Protein AF-A0A9N9BBD4-F1 (afdb_monomer)

Foldseek 3Di:
DDPPVVVVVVVVVVVVVVVVLVVVLVVLLVVLVVCVVVLVLVSSLVSLVVQCPPPPPVSNLSSLLVVLVCCCVCSPHNDNPSSLVSLVVCVVVVVLVSSLVSLVSQLPDPPRPCNVVSVVSNVVCPPSVVVVVVVVCVPDPDDDDDDPDDDDPPPPPDDDPDDDDDDDDDDDDDDDDDDDDDD

Solvent-accessible surface area (backbone atoms only — not comparable to full-atom values): 11037 Å² total; per-residue (Å²): 140,72,74,67,58,61,60,46,56,54,49,60,47,55,52,52,50,54,52,51,52,50,52,54,53,53,52,46,51,55,47,24,55,50,24,50,75,67,69,36,42,66,68,16,47,58,48,35,60,62,32,56,73,41,84,52,65,72,58,18,53,51,22,37,52,53,49,19,51,36,18,58,73,36,69,78,58,66,32,60,67,58,16,52,49,34,25,49,55,31,42,77,68,68,38,38,66,63,15,43,52,51,26,52,59,41,41,71,36,92,86,43,96,50,18,68,64,21,47,54,49,41,66,70,48,58,70,61,59,53,58,63,53,57,63,47,50,78,74,52,91,62,90,78,89,77,72,92,90,64,85,84,77,84,71,86,78,78,85,79,90,81,80,79,90,82,82,92,81,92,81,89,80,86,84,80,85,82,84,89,80,84,131

Radius of gyration: 22.68 Å; Cα contacts (8 Å, |Δi|>4): 144; chains: 1; bounding box: 64×70×60 Å

Structure (mmCIF, N/CA/C/O backbone):
data_AF-A0A9N9BBD4-F1
#
_entry.id   AF-A0A9N9BBD4-F1
#
loop_
_atom_site.group_PDB
_atom_site.id
_atom_site.type_symbol
_atom_site.label_atom_id
_atom_site.label_alt_id
_atom_site.label_comp_id
_atom_site.label_asym_id
_atom_site.label_entity_id
_atom_site.label_seq_id
_atom_site.pdbx_PDB_ins_code
_atom_site.Cartn_x
_atom_site.Cartn_y
_atom_site.Cartn_z
_atom_site.occupancy
_atom_site.B_iso_or_equiv
_atom_site.auth_seq_id
_atom_site.auth_comp_id
_atom_site.auth_asym_id
_atom_site.auth_atom_id
_atom_site.pdbx_PDB_model_num
ATOM 1 N N . MET A 1 1 ? 26.256 -9.299 -44.971 1.00 48.59 1 MET A N 1
ATOM 2 C CA . MET A 1 1 ? 26.233 -8.528 -43.700 1.00 48.59 1 MET A CA 1
ATOM 3 C C . MET A 1 1 ? 25.402 -7.272 -43.987 1.00 48.59 1 MET A C 1
ATOM 5 O O . MET A 1 1 ? 25.577 -6.746 -45.064 1.00 48.59 1 MET A O 1
ATOM 9 N N . SER A 1 2 ? 24.418 -6.763 -43.246 1.00 52.16 2 SER A N 1
ATOM 10 C CA . SER A 1 2 ? 24.146 -6.818 -41.819 1.00 52.16 2 SER A CA 1
ATOM 11 C C . SER A 1 2 ? 22.699 -6.342 -41.519 1.00 52.16 2 SER A C 1
ATOM 13 O O . SER A 1 2 ? 22.437 -5.160 -41.335 1.00 52.16 2 SER A O 1
ATOM 15 N N . LYS A 1 3 ? 21.711 -7.254 -41.49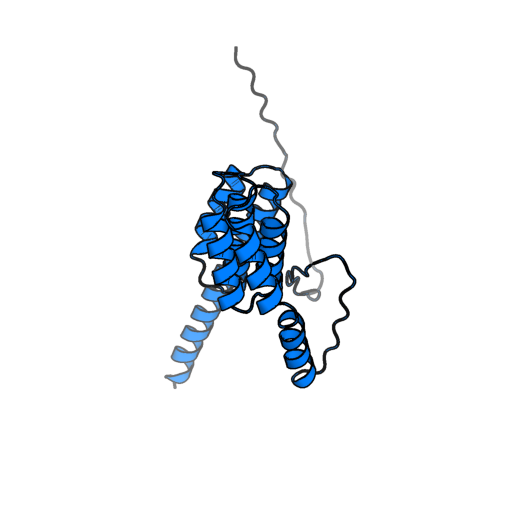5 1.00 52.50 3 LYS A N 1
ATOM 16 C CA . LYS A 1 3 ? 20.375 -6.984 -40.896 1.00 52.50 3 LYS A CA 1
ATOM 17 C C . LYS A 1 3 ? 20.268 -7.502 -39.453 1.00 52.50 3 LYS A C 1
ATOM 19 O O . LYS A 1 3 ? 19.375 -7.096 -38.713 1.00 52.50 3 LYS A O 1
ATOM 24 N N . LYS A 1 4 ? 21.176 -8.403 -39.053 1.00 53.12 4 LYS A N 1
ATOM 25 C CA . LYS A 1 4 ? 21.225 -8.997 -37.708 1.00 53.12 4 LYS A CA 1
ATOM 26 C C . LYS A 1 4 ? 21.908 -8.090 -36.676 1.00 53.12 4 LYS A C 1
ATOM 28 O O . LYS A 1 4 ? 21.461 -8.094 -35.537 1.00 53.12 4 LYS A O 1
ATOM 33 N N . GLU A 1 5 ? 22.912 -7.289 -37.049 1.00 52.19 5 GLU A N 1
ATOM 34 C CA . GLU A 1 5 ? 23.611 -6.421 -36.079 1.00 52.19 5 GLU A CA 1
ATOM 35 C C . GLU A 1 5 ? 22.776 -5.186 -35.724 1.00 52.19 5 GLU A C 1
ATOM 37 O O . GLU A 1 5 ? 22.639 -4.873 -34.547 1.00 52.19 5 GLU A O 1
ATOM 42 N N . GLY A 1 6 ? 22.094 -4.563 -36.696 1.00 52.88 6 GLY A N 1
ATOM 43 C CA . GLY A 1 6 ? 21.193 -3.431 -36.427 1.00 52.88 6 GLY A CA 1
ATOM 44 C C . GLY A 1 6 ? 20.037 -3.774 -35.475 1.00 52.88 6 GLY A C 1
ATOM 45 O O . GLY A 1 6 ? 19.726 -3.000 -34.576 1.00 52.88 6 GLY A O 1
ATOM 46 N N . ARG A 1 7 ? 19.438 -4.972 -35.595 1.00 56.88 7 ARG A N 1
ATOM 47 C CA . ARG A 1 7 ? 18.398 -5.439 -34.652 1.00 56.88 7 ARG A CA 1
ATOM 48 C C . ARG A 1 7 ? 18.936 -5.743 -33.254 1.00 56.88 7 ARG A C 1
ATOM 50 O O . ARG A 1 7 ? 18.161 -5.692 -32.306 1.00 56.88 7 ARG A O 1
ATOM 57 N N . LYS A 1 8 ? 20.217 -6.095 -33.127 1.00 63.53 8 LYS A N 1
ATOM 58 C CA . LYS A 1 8 ? 20.846 -6.384 -31.834 1.00 63.53 8 LYS A CA 1
ATOM 59 C C . LYS A 1 8 ? 21.159 -5.085 -31.085 1.00 63.53 8 LYS A C 1
ATOM 61 O O . LYS A 1 8 ? 20.748 -4.938 -29.947 1.00 63.53 8 LYS A O 1
ATOM 66 N N . ILE A 1 9 ? 21.720 -4.093 -31.779 1.00 61.06 9 ILE A N 1
ATOM 67 C CA . ILE A 1 9 ? 22.045 -2.773 -31.211 1.00 61.06 9 ILE A CA 1
ATOM 68 C C . ILE A 1 9 ? 20.799 -2.054 -30.665 1.00 61.06 9 ILE A C 1
ATOM 70 O O . ILE A 1 9 ? 20.854 -1.458 -29.593 1.00 61.06 9 ILE A O 1
ATOM 74 N N . VAL A 1 10 ? 19.664 -2.127 -31.373 1.00 60.72 10 VAL A N 1
ATOM 75 C CA . VAL A 1 10 ? 18.403 -1.506 -30.923 1.00 60.72 10 VAL A CA 1
ATOM 76 C C . VAL A 1 10 ? 17.856 -2.177 -29.658 1.00 60.72 10 VAL A C 1
ATOM 78 O O . VAL A 1 10 ? 17.363 -1.481 -28.776 1.00 60.72 10 VAL A O 1
ATOM 81 N N . LYS A 1 11 ? 17.984 -3.505 -29.533 1.00 58.31 11 LYS A N 1
ATOM 82 C CA . LYS A 1 11 ? 17.596 -4.231 -28.313 1.00 58.31 11 LYS A CA 1
ATOM 83 C C . LYS A 1 11 ? 18.495 -3.873 -27.129 1.00 58.31 11 LYS A C 1
ATOM 85 O O . LYS A 1 11 ? 17.979 -3.554 -26.068 1.00 58.31 11 LYS A O 1
ATOM 90 N N . ASP A 1 12 ? 19.808 -3.810 -27.346 1.00 61.06 12 ASP A N 1
ATOM 91 C CA . ASP A 1 12 ? 20.782 -3.458 -26.304 1.00 61.06 12 ASP A CA 1
ATOM 92 C C . ASP A 1 12 ? 20.630 -1.995 -25.822 1.00 61.06 12 ASP A C 1
ATOM 94 O O . ASP A 1 12 ? 21.005 -1.643 -24.703 1.00 61.06 12 ASP A O 1
ATOM 98 N N . LEU A 1 13 ? 20.123 -1.093 -26.670 1.00 58.56 13 LEU A N 1
ATOM 99 C CA . LEU A 1 13 ? 19.756 0.272 -26.272 1.00 58.56 13 LEU A CA 1
ATOM 100 C C . LEU A 1 13 ? 18.471 0.280 -25.438 1.00 58.56 13 LEU A C 1
ATOM 102 O O . LEU A 1 13 ? 18.474 0.856 -24.355 1.00 58.56 13 LEU A O 1
ATOM 106 N N . ASP A 1 14 ? 17.412 -0.379 -25.910 1.00 67.62 14 ASP A N 1
ATOM 107 C CA . ASP A 1 14 ? 16.117 -0.458 -25.217 1.00 67.62 14 ASP A CA 1
ATOM 108 C C . ASP A 1 14 ? 16.242 -1.106 -23.823 1.00 67.62 14 ASP A C 1
ATOM 110 O O . ASP A 1 14 ? 15.654 -0.633 -22.852 1.00 67.62 14 ASP A O 1
ATOM 114 N N . GLU A 1 15 ? 17.077 -2.139 -23.685 1.00 70.06 15 GLU A N 1
ATOM 115 C CA . GLU A 1 15 ? 17.379 -2.765 -22.392 1.00 70.06 15 GLU A CA 1
ATOM 116 C C . GLU A 1 15 ? 18.112 -1.811 -21.435 1.00 70.06 15 GLU A C 1
ATOM 118 O O . GLU A 1 15 ? 17.699 -1.667 -20.284 1.00 70.06 15 GLU A O 1
ATOM 123 N N . ARG A 1 16 ? 19.130 -1.077 -21.910 1.00 64.50 16 ARG A N 1
ATOM 124 C CA . ARG A 1 16 ? 19.849 -0.085 -21.084 1.00 64.50 16 ARG A CA 1
ATOM 125 C C . ARG A 1 16 ? 18.968 1.083 -20.652 1.00 64.50 16 ARG A C 1
ATOM 127 O O . ARG A 1 16 ? 19.134 1.586 -19.542 1.00 64.50 16 ARG A O 1
ATOM 134 N N . PHE A 1 17 ? 18.036 1.520 -21.499 1.00 65.50 17 PHE A N 1
ATOM 135 C CA . PHE A 1 17 ? 17.062 2.548 -21.123 1.00 65.50 17 PHE A CA 1
ATOM 136 C C . PHE A 1 17 ? 16.139 2.056 -20.006 1.00 65.50 17 PHE A C 1
ATOM 138 O O . PHE A 1 17 ? 16.002 2.742 -18.994 1.00 65.50 17 PHE A O 1
ATOM 145 N N . LYS A 1 18 ? 15.586 0.842 -20.129 1.00 75.31 18 LYS A N 1
ATOM 146 C CA . LYS A 1 18 ? 14.742 0.236 -19.083 1.00 75.31 18 LYS A CA 1
ATOM 147 C C . LYS A 1 18 ? 15.485 0.068 -17.758 1.00 75.31 18 LYS A C 1
ATOM 149 O O . LYS A 1 18 ? 14.903 0.290 -16.699 1.00 75.31 18 LYS A O 1
ATOM 154 N N . GLU A 1 19 ? 16.767 -0.282 -17.807 1.00 75.81 19 GLU A N 1
ATOM 155 C CA . GLU A 1 19 ? 17.614 -0.407 -16.618 1.00 75.81 19 GLU A CA 1
ATOM 156 C C . GLU A 1 19 ? 17.854 0.948 -15.929 1.00 75.81 19 GLU A C 1
ATOM 158 O O . GLU A 1 19 ? 17.765 1.058 -14.703 1.00 75.81 19 GLU A O 1
ATOM 163 N N . GLN A 1 20 ? 18.104 2.010 -16.703 1.00 79.31 20 GLN A N 1
ATOM 164 C CA . GLN A 1 20 ? 18.251 3.360 -16.155 1.00 79.31 20 GLN A CA 1
ATOM 165 C C . GLN A 1 20 ? 16.949 3.886 -15.546 1.00 79.31 20 GLN A C 1
ATOM 167 O O . GLN A 1 20 ? 16.984 4.444 -14.447 1.00 79.31 20 GLN A O 1
ATOM 172 N N . GLU A 1 21 ? 15.812 3.686 -16.215 1.00 82.69 21 GLU A N 1
ATOM 173 C CA . GLU A 1 21 ? 14.494 4.056 -15.689 1.00 82.69 21 GLU A CA 1
ATOM 174 C C . GLU A 1 21 ? 14.214 3.339 -14.364 1.00 82.69 21 GLU A C 1
ATOM 176 O O . GLU A 1 21 ? 13.935 3.997 -13.359 1.00 82.69 21 GLU A O 1
ATOM 181 N N . PHE A 1 22 ? 14.414 2.017 -14.316 1.00 83.38 22 PHE A N 1
ATOM 182 C CA . PHE A 1 22 ? 14.254 1.233 -13.091 1.00 83.38 22 PHE A CA 1
ATOM 183 C C . PHE A 1 22 ? 15.139 1.758 -11.952 1.00 83.38 22 PHE A C 1
ATOM 185 O O . PHE A 1 22 ? 14.684 1.905 -10.815 1.00 83.38 22 PHE A O 1
ATOM 192 N N . LYS A 1 23 ? 16.400 2.103 -12.239 1.00 86.25 23 LYS A N 1
ATOM 193 C CA . LYS A 1 23 ? 17.327 2.651 -11.240 1.00 86.25 23 LYS A CA 1
ATOM 194 C C . LYS A 1 23 ? 16.855 3.997 -10.687 1.00 86.25 23 LYS A C 1
ATOM 196 O O . LYS A 1 23 ? 16.970 4.241 -9.484 1.00 86.25 23 LYS A O 1
ATOM 201 N N . ILE A 1 24 ? 16.331 4.878 -11.537 1.00 88.06 24 ILE A N 1
ATOM 202 C CA . ILE A 1 24 ? 15.787 6.178 -11.118 1.00 88.06 24 ILE A CA 1
ATOM 203 C C . ILE A 1 24 ? 14.565 5.975 -10.218 1.00 88.06 24 ILE A C 1
ATOM 205 O O . ILE A 1 24 ? 14.489 6.560 -9.135 1.00 88.06 24 ILE A O 1
ATOM 209 N N . GLU A 1 25 ? 13.634 5.121 -10.629 1.00 89.81 25 GLU A N 1
ATOM 210 C CA . GLU A 1 25 ? 12.407 4.839 -9.885 1.00 89.81 25 GLU A CA 1
ATOM 211 C C . GLU A 1 25 ? 12.702 4.159 -8.537 1.00 89.81 25 GLU A C 1
ATOM 213 O O . GLU A 1 25 ? 12.144 4.548 -7.510 1.00 89.81 25 GLU A O 1
ATOM 218 N N . SER A 1 26 ? 13.658 3.227 -8.503 1.00 88.88 26 SER A N 1
ATOM 219 C CA . SER A 1 26 ? 14.136 2.571 -7.278 1.00 88.88 26 SER A CA 1
ATOM 220 C C . SER A 1 26 ? 14.780 3.562 -6.294 1.00 88.88 26 SER A C 1
ATOM 222 O O . SER A 1 26 ? 14.496 3.553 -5.088 1.00 88.88 26 SER A O 1
ATOM 224 N N . ASN A 1 27 ? 15.581 4.505 -6.802 1.00 91.19 27 ASN A N 1
ATOM 225 C CA . ASN A 1 27 ? 16.134 5.589 -5.989 1.00 91.19 27 ASN A CA 1
ATOM 226 C C . ASN A 1 27 ? 15.037 6.499 -5.422 1.00 91.19 27 ASN A C 1
ATOM 228 O O . ASN A 1 27 ? 15.109 6.909 -4.261 1.00 91.19 27 ASN A O 1
ATOM 232 N N . ASN A 1 28 ? 14.012 6.813 -6.215 1.00 92.56 28 ASN A N 1
ATOM 233 C CA . ASN A 1 28 ? 12.880 7.617 -5.764 1.00 92.56 28 ASN A CA 1
ATOM 234 C C . ASN A 1 28 ? 12.087 6.898 -4.668 1.00 92.56 28 ASN A C 1
ATOM 236 O O . ASN A 1 28 ? 11.802 7.497 -3.632 1.00 92.56 28 ASN A O 1
ATOM 240 N N . LEU A 1 29 ? 11.821 5.602 -4.824 1.00 92.44 29 LEU A N 1
ATOM 241 C CA . LEU A 1 29 ? 11.179 4.797 -3.787 1.00 92.44 29 LEU A CA 1
ATOM 242 C C . LEU A 1 29 ? 11.985 4.809 -2.477 1.00 92.44 29 LEU A C 1
ATOM 244 O O . LEU A 1 29 ? 11.435 5.049 -1.400 1.00 92.44 29 LEU A O 1
ATOM 248 N N . SER A 1 30 ? 13.305 4.644 -2.568 1.00 92.38 30 SER A N 1
ATOM 249 C CA . SER A 1 30 ? 14.204 4.713 -1.410 1.00 92.38 30 SER A CA 1
ATOM 250 C C . SER A 1 30 ? 14.169 6.084 -0.717 1.00 92.38 30 SER A C 1
ATOM 252 O O . SER A 1 30 ? 14.192 6.172 0.519 1.00 92.38 30 SER A O 1
ATOM 254 N N . LYS A 1 31 ? 14.058 7.174 -1.489 1.00 93.31 31 LYS A N 1
ATOM 255 C CA . LYS A 1 31 ? 13.866 8.531 -0.954 1.00 93.31 31 LYS A CA 1
ATOM 256 C C . LYS A 1 31 ? 12.519 8.678 -0.250 1.00 93.31 31 LYS A C 1
ATOM 258 O O . LYS A 1 31 ? 12.503 9.161 0.879 1.00 93.31 31 LYS A O 1
ATOM 263 N N . ALA A 1 32 ? 11.425 8.209 -0.851 1.00 92.62 32 ALA A N 1
ATOM 264 C CA . ALA A 1 32 ? 10.093 8.259 -0.244 1.00 92.62 32 ALA A CA 1
ATOM 265 C C . ALA A 1 32 ? 10.061 7.547 1.118 1.00 92.62 32 ALA A C 1
ATOM 267 O O . ALA A 1 32 ? 9.593 8.109 2.108 1.00 92.62 32 ALA A O 1
ATOM 268 N N . LEU A 1 33 ? 10.650 6.349 1.206 1.00 91.06 33 LEU A N 1
ATOM 269 C CA . LEU A 1 33 ? 10.786 5.604 2.464 1.00 91.06 33 LEU A CA 1
ATOM 270 C C . LEU A 1 33 ? 11.633 6.352 3.501 1.00 91.06 33 LEU A C 1
ATOM 272 O O . LEU A 1 33 ? 11.364 6.302 4.701 1.00 91.06 33 LEU A O 1
ATOM 276 N N . THR A 1 34 ? 12.670 7.055 3.055 1.00 93.56 34 THR A N 1
ATOM 277 C CA . THR A 1 34 ? 13.509 7.875 3.936 1.00 93.56 34 THR A CA 1
ATOM 278 C C . THR A 1 34 ? 12.754 9.090 4.463 1.00 93.56 34 THR A C 1
ATOM 280 O O . THR A 1 34 ? 12.853 9.385 5.651 1.00 93.56 34 THR A O 1
ATOM 283 N N . TYR A 1 35 ? 11.967 9.764 3.627 1.00 94.19 35 TYR A N 1
ATOM 284 C CA . TYR A 1 35 ? 11.120 10.870 4.066 1.00 94.19 35 TYR A CA 1
ATOM 285 C C . TYR A 1 35 ? 10.008 10.409 5.007 1.00 94.19 35 TYR A C 1
ATOM 287 O O . TYR A 1 35 ? 9.837 11.029 6.053 1.00 94.19 35 TYR A O 1
ATOM 295 N N . LYS A 1 36 ? 9.367 9.263 4.744 1.00 91.94 36 LYS A N 1
ATOM 296 C CA . LYS A 1 36 ? 8.419 8.636 5.682 1.00 91.94 36 LYS A CA 1
ATOM 297 C C . LYS A 1 36 ? 9.048 8.415 7.064 1.00 91.94 36 LYS A C 1
ATOM 299 O O . LYS A 1 36 ? 8.451 8.790 8.063 1.00 91.94 36 LYS A O 1
ATOM 304 N N . ARG A 1 37 ? 10.267 7.856 7.128 1.00 92.44 37 ARG A N 1
ATOM 305 C CA . ARG A 1 37 ? 11.003 7.623 8.393 1.00 92.44 37 ARG A CA 1
ATOM 306 C C . ARG A 1 37 ? 11.375 8.906 9.136 1.00 92.44 37 ARG A C 1
ATOM 308 O O . ARG A 1 37 ? 11.530 8.873 10.347 1.00 92.44 37 ARG A O 1
ATOM 315 N N . LYS A 1 38 ? 11.552 10.008 8.410 1.00 94.00 38 LYS A N 1
ATOM 316 C CA . LYS A 1 38 ? 11.840 11.335 8.970 1.00 94.00 38 LYS A CA 1
ATOM 317 C C . LYS A 1 38 ? 10.571 12.151 9.241 1.00 94.00 38 LYS A C 1
ATOM 319 O O . LYS A 1 38 ? 10.690 13.350 9.454 1.00 94.00 38 LYS A O 1
ATOM 324 N N . GLU A 1 39 ? 9.389 11.535 9.142 1.00 93.06 39 GLU A N 1
ATOM 325 C CA . GLU A 1 39 ? 8.075 12.185 9.295 1.00 93.06 39 GLU A CA 1
ATOM 326 C C . GLU A 1 39 ? 7.838 13.358 8.320 1.00 93.06 39 GLU A C 1
ATOM 328 O O . GLU A 1 39 ? 6.946 14.187 8.487 1.00 93.06 39 GLU A O 1
ATOM 333 N N . LYS A 1 40 ? 8.601 13.388 7.223 1.00 95.69 40 LYS A N 1
ATOM 334 C CA . LYS A 1 40 ? 8.469 14.329 6.104 1.00 95.69 40 LYS A CA 1
ATOM 335 C C . LYS A 1 40 ? 7.388 13.847 5.145 1.00 95.69 40 LYS A C 1
ATOM 337 O O . LYS A 1 40 ? 7.657 13.371 4.039 1.00 95.69 40 LYS A O 1
ATOM 342 N N . HIS A 1 41 ? 6.153 13.828 5.638 1.00 95.00 41 HIS A N 1
ATOM 343 C CA . HIS A 1 41 ? 5.054 13.149 4.962 1.00 95.00 41 HIS A CA 1
ATOM 344 C C . HIS A 1 41 ? 4.668 13.807 3.637 1.00 95.00 41 HIS A C 1
ATOM 346 O O . HIS A 1 41 ? 4.372 13.083 2.689 1.00 95.00 41 HIS A O 1
ATOM 352 N N . GLN A 1 42 ? 4.730 15.134 3.534 1.00 95.38 42 GLN A N 1
ATOM 353 C CA . GLN A 1 42 ? 4.391 15.830 2.296 1.00 95.38 42 GLN A CA 1
ATOM 354 C C . GLN A 1 42 ? 5.399 15.509 1.183 1.00 95.38 42 GLN A C 1
ATOM 356 O O . GLN A 1 42 ? 5.003 15.097 0.094 1.00 95.38 42 GLN A O 1
ATOM 361 N N . GLU A 1 43 ? 6.698 15.579 1.478 1.00 95.88 43 GLU A N 1
ATOM 362 C CA . GLU A 1 43 ? 7.753 15.271 0.506 1.00 95.88 43 GLU A CA 1
ATOM 363 C C . GLU A 1 43 ? 7.740 13.791 0.101 1.00 95.88 43 GLU A C 1
ATOM 365 O O . GLU A 1 43 ? 7.962 13.441 -1.057 1.00 95.88 43 GLU A O 1
ATOM 370 N N . ALA A 1 44 ? 7.458 12.892 1.048 1.00 96.62 44 ALA A N 1
ATOM 371 C CA . ALA A 1 44 ? 7.266 11.481 0.739 1.00 96.62 44 ALA A CA 1
ATOM 372 C C . ALA A 1 44 ? 6.056 11.262 -0.181 1.00 96.62 44 ALA A C 1
ATOM 374 O O . ALA A 1 44 ? 6.133 10.462 -1.113 1.00 96.62 44 ALA A O 1
ATOM 375 N N . TRP A 1 45 ? 4.951 11.965 0.078 1.00 97.44 45 TRP A N 1
ATOM 376 C CA . TRP A 1 45 ? 3.713 11.824 -0.676 1.00 97.44 45 TRP A CA 1
ATOM 377 C C . TRP A 1 45 ? 3.870 12.250 -2.134 1.00 97.44 45 TRP A C 1
ATOM 379 O O . TRP A 1 45 ? 3.449 11.511 -3.020 1.00 97.44 45 TRP A O 1
ATOM 389 N N . GLU A 1 46 ? 4.543 13.370 -2.396 1.00 96.62 46 GLU A N 1
ATOM 390 C CA . GLU A 1 46 ? 4.826 13.833 -3.761 1.00 96.62 46 GLU A CA 1
ATOM 391 C C . GLU A 1 46 ? 5.569 12.771 -4.580 1.00 96.62 46 GLU A C 1
ATOM 393 O O . GLU A 1 46 ? 5.216 12.486 -5.727 1.00 96.62 46 GLU A O 1
ATOM 398 N N . ILE A 1 47 ? 6.559 12.112 -3.971 1.00 96.25 47 ILE A N 1
ATOM 399 C CA . ILE A 1 47 ? 7.291 11.029 -4.630 1.00 96.25 47 ILE A CA 1
ATOM 400 C C . ILE A 1 47 ? 6.387 9.809 -4.844 1.00 96.25 47 ILE A C 1
ATOM 402 O O . ILE A 1 47 ? 6.388 9.239 -5.935 1.00 96.25 47 ILE A O 1
ATOM 406 N N . ILE A 1 48 ? 5.606 9.409 -3.835 1.00 96.75 48 ILE A N 1
ATOM 407 C CA . ILE A 1 48 ? 4.679 8.271 -3.937 1.00 96.75 48 ILE A CA 1
ATOM 408 C C . ILE A 1 48 ? 3.699 8.482 -5.094 1.00 96.75 48 ILE A C 1
ATOM 410 O O . ILE A 1 48 ? 3.503 7.563 -5.883 1.00 96.75 48 ILE A O 1
ATOM 414 N N . GLN A 1 49 ? 3.129 9.681 -5.243 1.00 96.19 49 GLN A N 1
ATOM 415 C CA . GLN A 1 49 ? 2.188 9.984 -6.325 1.00 96.19 49 GLN A CA 1
ATOM 416 C C . GLN A 1 49 ? 2.797 9.752 -7.709 1.00 96.19 49 GLN A C 1
ATOM 418 O O . GLN A 1 49 ? 2.152 9.134 -8.554 1.00 96.19 49 GLN A O 1
ATOM 423 N N . ASN A 1 50 ? 4.044 10.176 -7.918 1.00 95.00 50 ASN A N 1
ATOM 424 C CA . ASN A 1 50 ? 4.752 9.944 -9.178 1.00 95.00 50 ASN A CA 1
ATOM 425 C C . ASN A 1 50 ? 5.011 8.448 -9.424 1.00 95.00 50 ASN A C 1
ATOM 427 O O . ASN A 1 50 ? 4.924 7.970 -10.554 1.00 95.00 50 ASN A O 1
ATOM 431 N N . LEU A 1 51 ? 5.290 7.685 -8.364 1.00 95.31 51 L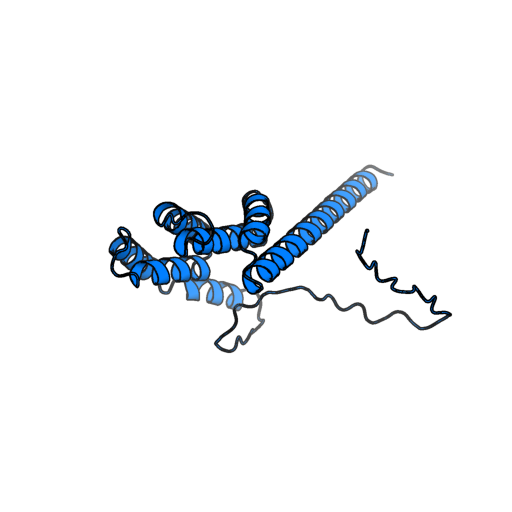EU A N 1
ATOM 432 C CA . LEU A 1 51 ? 5.539 6.246 -8.459 1.00 95.31 51 LEU A CA 1
ATOM 433 C C . LEU A 1 51 ? 4.264 5.415 -8.678 1.00 95.31 51 LEU A C 1
ATOM 435 O O . LEU A 1 51 ? 4.361 4.281 -9.136 1.00 95.31 51 LEU A O 1
ATOM 439 N N . LEU A 1 52 ? 3.063 5.950 -8.430 1.00 95.06 52 LEU A N 1
ATOM 440 C CA . LEU A 1 52 ? 1.809 5.231 -8.716 1.00 95.06 52 LEU A CA 1
ATOM 441 C C . LEU A 1 52 ? 1.590 4.987 -10.219 1.00 95.06 52 LEU A C 1
ATOM 443 O O . LEU A 1 52 ? 0.905 4.036 -10.598 1.00 95.06 52 LEU A O 1
ATOM 447 N N . THR A 1 53 ? 2.180 5.818 -11.079 1.00 91.88 53 THR A N 1
ATOM 448 C CA . THR A 1 53 ? 2.136 5.668 -12.543 1.00 91.88 53 THR A CA 1
ATOM 449 C C . THR A 1 53 ? 3.342 4.920 -13.114 1.00 91.88 53 THR A C 1
ATOM 451 O O . THR A 1 53 ? 3.458 4.787 -14.332 1.00 91.88 53 THR A O 1
ATOM 454 N N . CYS A 1 54 ? 4.241 4.438 -12.252 1.00 89.12 54 CYS A N 1
ATOM 455 C CA . CYS A 1 54 ? 5.407 3.652 -12.638 1.00 89.12 54 CYS A CA 1
ATOM 456 C C . CYS A 1 54 ? 4.983 2.379 -13.387 1.00 89.12 54 CYS A C 1
ATOM 458 O O . CYS A 1 54 ? 4.038 1.695 -12.988 1.00 89.12 54 CYS A O 1
ATOM 460 N N . LYS A 1 55 ? 5.694 2.052 -14.473 1.00 87.94 55 LYS A N 1
ATOM 461 C CA . LYS A 1 55 ? 5.428 0.843 -15.273 1.00 87.94 55 LYS A CA 1
ATOM 462 C C . LYS A 1 55 ? 6.016 -0.420 -14.650 1.00 87.94 55 LYS A C 1
ATOM 464 O O . LYS A 1 55 ? 5.584 -1.514 -15.000 1.00 87.94 55 LYS A O 1
ATOM 469 N N . GLN A 1 56 ? 7.000 -0.279 -13.763 1.00 88.25 56 GLN A N 1
ATOM 470 C CA . GLN A 1 56 ? 7.667 -1.405 -13.120 1.00 88.25 56 GLN A CA 1
ATOM 471 C C . GLN A 1 56 ? 6.756 -1.987 -12.029 1.00 88.25 56 GLN A C 1
ATOM 473 O O . GLN A 1 56 ? 6.521 -1.310 -11.022 1.00 88.25 56 GLN A O 1
ATOM 478 N N . PRO A 1 57 ? 6.253 -3.231 -12.178 1.00 87.94 57 PRO A N 1
ATOM 479 C CA . PRO A 1 57 ? 5.206 -3.764 -11.303 1.00 87.94 57 PRO A CA 1
ATOM 480 C C . PRO A 1 57 ? 5.590 -3.767 -9.821 1.00 87.94 57 PRO A C 1
ATOM 482 O O . PRO A 1 57 ? 4.784 -3.391 -8.974 1.00 87.94 57 PRO A O 1
ATOM 485 N N . ILE A 1 58 ? 6.843 -4.118 -9.516 1.00 88.62 58 ILE A N 1
ATOM 486 C CA . ILE A 1 58 ? 7.371 -4.186 -8.145 1.00 88.62 58 ILE A CA 1
ATOM 487 C C . ILE A 1 58 ? 7.363 -2.800 -7.483 1.00 88.62 58 ILE A C 1
ATOM 489 O O . ILE A 1 58 ? 6.925 -2.651 -6.341 1.00 88.62 58 ILE A O 1
ATOM 493 N N . ILE A 1 59 ? 7.820 -1.773 -8.206 1.00 91.19 59 ILE A N 1
ATOM 494 C CA . ILE A 1 59 ? 7.889 -0.399 -7.694 1.00 91.19 59 ILE A CA 1
ATOM 495 C C . ILE A 1 59 ? 6.480 0.173 -7.542 1.00 91.19 59 ILE A C 1
ATOM 497 O O . ILE A 1 59 ? 6.160 0.748 -6.500 1.00 91.19 59 ILE A O 1
ATOM 501 N N . GLN A 1 60 ? 5.621 -0.031 -8.542 1.00 93.94 60 GLN A N 1
ATOM 502 C CA . GLN A 1 60 ? 4.236 0.423 -8.500 1.00 93.94 60 GLN A CA 1
ATOM 503 C C . GLN A 1 60 ? 3.468 -0.216 -7.334 1.00 93.94 60 GLN A C 1
ATOM 505 O O . GLN A 1 60 ? 2.798 0.488 -6.585 1.00 93.94 60 GLN A O 1
ATOM 510 N N . SER A 1 61 ? 3.608 -1.529 -7.140 1.00 94.38 61 SER A N 1
ATOM 511 C CA . SER A 1 61 ? 3.030 -2.273 -6.015 1.00 94.38 61 SER A CA 1
ATOM 512 C C . SER A 1 61 ? 3.475 -1.698 -4.666 1.00 94.38 61 SER A C 1
ATOM 514 O O . SER A 1 61 ? 2.659 -1.451 -3.775 1.00 94.38 61 SER A O 1
ATOM 516 N N . GLN A 1 62 ? 4.764 -1.380 -4.511 1.00 95.19 62 GLN A N 1
ATOM 517 C CA . GLN A 1 62 ? 5.245 -0.740 -3.288 1.00 95.19 62 GLN A CA 1
ATOM 518 C C . GLN A 1 62 ? 4.670 0.674 -3.100 1.00 95.19 62 GLN A C 1
ATOM 520 O O . GLN A 1 62 ? 4.322 1.051 -1.979 1.00 95.19 62 GLN A O 1
ATOM 525 N N . ALA A 1 63 ? 4.543 1.453 -4.174 1.00 96.56 63 ALA A N 1
ATOM 526 C CA . ALA A 1 63 ? 3.934 2.778 -4.127 1.00 96.56 63 ALA A CA 1
ATOM 527 C C . ALA A 1 63 ? 2.446 2.717 -3.747 1.00 96.56 63 ALA A C 1
ATOM 529 O O . ALA A 1 63 ? 1.993 3.516 -2.931 1.00 96.56 63 ALA A O 1
ATOM 530 N N . GLU A 1 64 ? 1.696 1.745 -4.268 1.00 97.94 64 GLU A N 1
ATOM 531 C CA . GLU A 1 64 ? 0.293 1.503 -3.910 1.00 97.94 64 GLU A CA 1
ATOM 532 C C . GLU A 1 64 ? 0.138 1.127 -2.435 1.00 97.94 64 GLU A C 1
ATOM 534 O O . GLU A 1 64 ? -0.752 1.646 -1.758 1.00 97.94 64 GLU A O 1
ATOM 539 N N . TYR A 1 65 ? 1.033 0.284 -1.914 1.00 97.56 65 TYR A N 1
ATOM 540 C CA . TYR A 1 65 ? 1.071 -0.052 -0.492 1.00 97.56 65 TYR A CA 1
ATOM 541 C C . TYR A 1 65 ? 1.336 1.183 0.379 1.00 97.56 65 TYR A C 1
ATOM 543 O O . TYR A 1 65 ? 0.584 1.455 1.315 1.00 97.56 65 TYR A O 1
ATOM 551 N N . LEU A 1 66 ? 2.350 1.986 0.039 1.00 97.31 66 LEU A N 1
ATOM 552 C CA . LEU A 1 66 ? 2.630 3.234 0.754 1.00 97.31 66 LEU A CA 1
ATOM 553 C C . LEU A 1 66 ? 1.449 4.207 0.664 1.00 97.31 66 LEU A C 1
ATOM 555 O O . LEU A 1 66 ? 1.098 4.848 1.654 1.00 97.31 66 LEU A O 1
ATOM 559 N N . ALA A 1 67 ? 0.794 4.292 -0.494 1.00 97.75 67 ALA A N 1
ATOM 560 C CA . ALA A 1 67 ? -0.357 5.161 -0.664 1.00 97.75 67 ALA A CA 1
ATOM 561 C C . ALA A 1 67 ? -1.541 4.740 0.212 1.00 97.75 67 ALA A C 1
ATOM 563 O O . ALA A 1 67 ? -2.183 5.596 0.829 1.00 97.75 67 ALA A O 1
ATOM 564 N N . ALA A 1 68 ? -1.797 3.434 0.326 1.00 97.62 68 ALA A N 1
ATOM 565 C CA . ALA A 1 68 ? -2.780 2.901 1.259 1.00 97.62 68 ALA A CA 1
ATOM 566 C C . ALA A 1 68 ? -2.480 3.318 2.705 1.00 97.62 68 ALA A C 1
ATOM 568 O O . ALA A 1 68 ? -3.374 3.829 3.380 1.00 97.62 68 ALA A O 1
ATOM 569 N N . GLU A 1 69 ? -1.236 3.166 3.170 1.00 97.00 69 GLU A N 1
ATOM 570 C CA . GLU A 1 69 ? -0.841 3.571 4.526 1.00 97.00 69 GLU A CA 1
ATOM 571 C C . GLU A 1 69 ? -1.065 5.070 4.769 1.00 97.00 69 GLU A C 1
ATOM 573 O O . GLU A 1 69 ? -1.561 5.462 5.826 1.00 97.00 69 GLU A O 1
ATOM 578 N N . TYR A 1 70 ? -0.737 5.917 3.791 1.00 97.38 70 TYR A N 1
ATOM 579 C CA . TYR A 1 70 ? -0.882 7.370 3.907 1.00 97.38 70 TYR A CA 1
ATOM 580 C C . TYR A 1 70 ? -2.342 7.804 4.020 1.00 97.38 70 TYR A C 1
ATOM 582 O O . TYR A 1 70 ? -2.683 8.623 4.881 1.00 97.38 70 TYR A O 1
ATOM 590 N N . TYR A 1 71 ? -3.219 7.218 3.205 1.00 97.38 71 TYR A N 1
ATOM 591 C CA . TYR A 1 71 ? -4.656 7.453 3.305 1.00 97.38 71 TYR A CA 1
ATOM 592 C C . TYR A 1 71 ? -5.250 6.897 4.598 1.00 97.38 71 TYR A C 1
ATOM 594 O O . TYR A 1 71 ? -6.143 7.513 5.181 1.00 97.38 71 TYR A O 1
ATOM 602 N N . LEU A 1 72 ? -4.751 5.757 5.071 1.00 95.12 72 LEU A N 1
ATOM 603 C CA . LEU A 1 72 ? -5.258 5.108 6.270 1.00 95.12 72 LEU A CA 1
ATOM 604 C C . LEU A 1 72 ? -4.875 5.885 7.537 1.00 95.12 72 LEU A C 1
ATOM 606 O O . LEU A 1 72 ? -5.720 6.126 8.403 1.00 95.12 72 LEU A O 1
ATOM 610 N N . ASN A 1 73 ? -3.620 6.315 7.646 1.00 93.62 73 ASN A N 1
ATOM 611 C CA . ASN A 1 73 ? -3.104 7.034 8.814 1.00 93.62 73 ASN A CA 1
ATOM 612 C C . ASN A 1 73 ? -3.397 8.536 8.783 1.00 93.62 73 ASN A C 1
ATOM 614 O O . ASN A 1 73 ? -3.286 9.194 9.810 1.00 93.62 73 ASN A O 1
ATOM 618 N N . GLY A 1 74 ? -3.843 9.067 7.644 1.00 92.31 74 GLY A N 1
ATOM 619 C CA . GLY A 1 74 ? -4.225 10.471 7.532 1.00 92.31 74 GLY A CA 1
ATOM 620 C C . GLY A 1 74 ? -3.040 11.429 7.443 1.00 92.31 74 GLY A C 1
ATOM 621 O O . GLY A 1 74 ? -3.223 12.608 7.708 1.00 92.31 74 GLY A O 1
ATOM 622 N N . TYR A 1 75 ? -1.863 10.954 7.020 1.00 93.12 75 TYR A N 1
ATOM 623 C CA . TYR A 1 75 ? -0.669 11.792 6.823 1.00 93.12 75 TYR A CA 1
ATOM 624 C C . TYR A 1 75 ? -0.843 12.877 5.749 1.00 93.12 75 TYR A C 1
ATOM 626 O O . TYR A 1 75 ? -0.060 13.817 5.694 1.00 93.12 75 TYR A O 1
ATOM 634 N N . VAL A 1 76 ? -1.860 12.739 4.894 1.00 89.56 76 VAL A N 1
ATOM 635 C CA . VAL A 1 76 ? -2.265 13.753 3.910 1.00 89.56 76 VAL A CA 1
ATOM 636 C C . VAL A 1 76 ? -3.725 14.142 4.106 1.00 89.56 76 VAL A C 1
ATOM 638 O O . VAL A 1 76 ? -4.049 15.217 4.596 1.00 89.56 76 VAL A O 1
ATOM 641 N N . LYS A 1 77 ? -4.636 13.232 3.768 1.00 93.00 77 LYS A N 1
ATOM 642 C CA . LYS A 1 77 ? -6.070 13.352 4.004 1.00 93.00 77 LYS A CA 1
ATOM 643 C C . LYS A 1 77 ? -6.591 11.960 4.280 1.00 93.00 77 LYS A C 1
ATOM 645 O O . LYS A 1 77 ? -6.489 11.097 3.414 1.00 93.00 77 LYS A O 1
ATOM 650 N N . LYS A 1 78 ? -7.123 11.738 5.480 1.00 93.81 78 LYS A N 1
ATOM 651 C CA . LYS A 1 78 ? -7.636 10.423 5.863 1.00 93.81 78 LYS A CA 1
ATOM 652 C C . LYS A 1 78 ? -8.774 10.010 4.925 1.00 93.81 78 LYS A C 1
ATOM 654 O O . LYS A 1 78 ? -9.766 10.727 4.807 1.00 93.81 78 LYS A O 1
ATOM 659 N N . ASP A 1 79 ? -8.622 8.865 4.269 1.00 96.19 79 ASP A N 1
ATOM 660 C CA . ASP A 1 79 ? -9.599 8.322 3.322 1.00 96.19 79 ASP A CA 1
ATOM 661 C C . ASP A 1 79 ? -9.520 6.788 3.310 1.00 96.19 79 ASP A C 1
ATOM 663 O O . ASP A 1 79 ? -8.774 6.169 2.550 1.00 96.19 79 ASP A O 1
ATOM 667 N N . GLU A 1 80 ? -10.293 6.154 4.193 1.00 94.94 80 GLU A N 1
ATOM 668 C CA . GLU A 1 80 ? -10.285 4.692 4.332 1.00 94.94 80 GLU A CA 1
ATOM 669 C C . GLU A 1 80 ? -10.789 3.979 3.073 1.00 94.94 80 GLU A C 1
ATOM 671 O O . GLU A 1 80 ? -10.352 2.865 2.794 1.00 94.94 80 GLU A O 1
ATOM 676 N N . ASN A 1 81 ? -11.649 4.622 2.275 1.00 96.88 81 ASN A N 1
ATOM 677 C CA . ASN A 1 81 ? -12.133 4.045 1.025 1.00 96.88 81 ASN A CA 1
ATOM 678 C C . ASN A 1 81 ? -10.998 3.930 0.002 1.00 96.88 81 ASN A C 1
ATOM 680 O O . ASN A 1 81 ? -10.833 2.888 -0.633 1.00 96.88 81 ASN A O 1
ATOM 684 N N . LYS A 1 82 ? -10.167 4.972 -0.123 1.00 97.00 82 LYS A N 1
ATOM 685 C CA . LYS A 1 82 ? -8.971 4.910 -0.973 1.00 97.00 82 LYS A CA 1
ATOM 686 C C . LYS A 1 82 ? -7.967 3.884 -0.470 1.00 97.00 82 LYS A C 1
ATOM 688 O O . LYS A 1 82 ? -7.472 3.103 -1.278 1.00 97.00 82 LYS A O 1
ATOM 693 N N . ALA A 1 83 ? -7.704 3.846 0.836 1.00 97.19 83 ALA A N 1
ATOM 694 C CA . ALA A 1 83 ? -6.805 2.850 1.419 1.00 97.19 83 ALA A CA 1
ATOM 695 C C . ALA A 1 83 ? -7.277 1.417 1.124 1.00 97.19 83 ALA A C 1
ATOM 697 O O . ALA A 1 83 ? -6.503 0.587 0.649 1.00 97.19 83 ALA A O 1
ATOM 698 N N . PHE A 1 84 ? -8.570 1.152 1.318 1.00 97.50 84 PHE A N 1
ATOM 699 C CA . PHE A 1 84 ? -9.185 -0.133 1.003 1.00 97.50 84 PHE A CA 1
ATOM 700 C C . PHE A 1 84 ? -9.126 -0.456 -0.499 1.00 97.50 84 PHE A C 1
ATOM 702 O O . PHE A 1 84 ? -8.862 -1.594 -0.883 1.00 97.50 84 PHE A O 1
ATOM 709 N N . GLY A 1 85 ? -9.327 0.542 -1.363 1.00 97.88 85 GLY A N 1
ATOM 710 C CA . GLY A 1 85 ? -9.204 0.400 -2.814 1.00 97.88 85 GLY A CA 1
ATOM 711 C C . GLY A 1 85 ? -7.796 0.002 -3.265 1.00 97.88 85 GLY A C 1
ATOM 712 O O . GLY A 1 85 ? -7.655 -0.882 -4.106 1.00 97.88 85 GLY A O 1
ATOM 713 N N . PHE A 1 86 ? -6.750 0.597 -2.686 1.00 98.00 86 PHE A N 1
ATOM 714 C CA . PHE A 1 86 ? -5.366 0.189 -2.950 1.00 98.00 86 PHE A CA 1
ATOM 715 C C . PHE A 1 86 ? -5.073 -1.225 -2.443 1.00 98.00 86 PHE A C 1
ATOM 717 O O . PHE A 1 86 ? -4.469 -2.008 -3.167 1.00 98.00 86 PHE A O 1
ATOM 724 N N . ALA A 1 87 ? -5.561 -1.593 -1.255 1.00 97.44 87 ALA A N 1
ATOM 725 C CA . ALA A 1 87 ? -5.418 -2.955 -0.74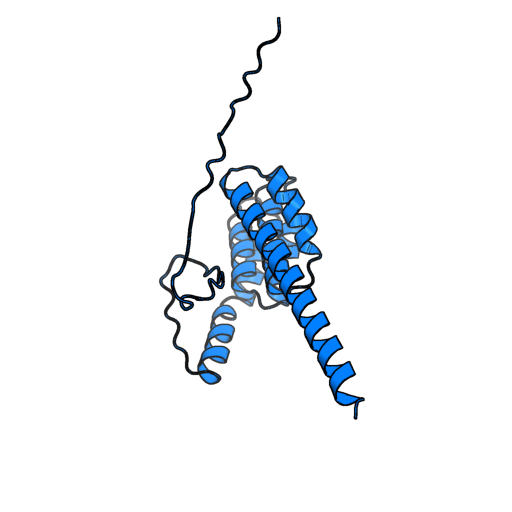0 1.00 97.44 87 ALA A CA 1
ATOM 726 C C . ALA A 1 87 ? -6.071 -4.001 -1.660 1.00 97.44 87 ALA A C 1
ATOM 728 O O . ALA A 1 87 ? -5.497 -5.060 -1.899 1.00 97.44 87 ALA A O 1
ATOM 729 N N . LYS A 1 88 ? -7.234 -3.684 -2.244 1.00 97.50 88 LYS A N 1
ATOM 730 C CA . LYS A 1 88 ? -7.863 -4.515 -3.280 1.00 97.50 88 LYS A CA 1
ATOM 731 C C . LYS A 1 88 ? -6.986 -4.668 -4.518 1.00 97.50 88 LYS A C 1
ATOM 733 O O . LYS A 1 88 ? -6.728 -5.793 -4.917 1.00 97.50 88 LYS A O 1
ATOM 738 N N . LYS A 1 89 ? -6.474 -3.560 -5.065 1.00 96.69 89 LYS A N 1
ATOM 739 C CA . LYS A 1 89 ? -5.566 -3.598 -6.225 1.00 96.69 89 LYS A CA 1
ATOM 740 C C . LYS A 1 89 ? -4.327 -4.452 -5.968 1.00 96.69 89 LYS A C 1
ATOM 742 O O . LYS A 1 89 ? -3.896 -5.166 -6.862 1.00 96.69 89 LYS A O 1
ATOM 747 N N . LEU A 1 90 ? -3.771 -4.391 -4.759 1.00 96.25 90 LEU A N 1
ATOM 748 C CA . LEU A 1 90 ? -2.647 -5.238 -4.360 1.00 96.25 90 LEU A CA 1
ATOM 749 C C . LEU A 1 90 ? -3.040 -6.719 -4.355 1.00 96.25 90 LEU A C 1
ATOM 751 O O . LEU A 1 90 ? -2.315 -7.537 -4.906 1.00 96.25 90 LEU A O 1
ATOM 755 N N . ALA A 1 91 ? -4.205 -7.066 -3.805 1.00 94.62 91 ALA A N 1
ATOM 756 C CA . ALA A 1 91 ? -4.700 -8.441 -3.838 1.00 94.62 91 ALA A CA 1
ATOM 757 C C . ALA A 1 91 ? -4.973 -8.939 -5.271 1.00 94.62 91 ALA A C 1
ATOM 759 O O . ALA A 1 91 ? -4.689 -10.093 -5.573 1.00 94.62 91 ALA A O 1
ATOM 760 N N . ASP A 1 92 ? -5.472 -8.075 -6.160 1.00 93.44 92 ASP A N 1
ATOM 761 C CA . ASP A 1 92 ? -5.683 -8.395 -7.582 1.00 93.44 92 ASP A CA 1
ATOM 762 C C . ASP A 1 92 ? -4.354 -8.618 -8.334 1.00 93.44 92 ASP A C 1
ATOM 764 O O . ASP A 1 92 ? -4.329 -9.299 -9.355 1.00 93.44 92 ASP A O 1
ATOM 768 N N . LYS A 1 93 ? -3.247 -8.065 -7.818 1.00 91.88 93 LYS A N 1
ATOM 769 C CA . LYS A 1 93 ? -1.869 -8.292 -8.290 1.00 91.88 93 LYS A CA 1
ATOM 770 C C . LYS A 1 93 ? -1.161 -9.439 -7.558 1.00 91.88 93 LYS A C 1
ATOM 772 O O . LYS A 1 93 ? 0.055 -9.549 -7.661 1.00 91.88 93 LYS A O 1
ATOM 777 N N . GLU A 1 94 ? -1.894 -10.236 -6.781 1.00 92.81 94 GLU A N 1
ATOM 778 C CA . GLU A 1 94 ? -1.360 -11.349 -5.979 1.00 92.81 94 GLU A CA 1
ATOM 779 C C . GLU A 1 94 ? -0.343 -10.919 -4.898 1.00 92.81 94 GLU A C 1
ATOM 781 O O . GLU A 1 94 ? 0.356 -11.729 -4.295 1.00 92.81 94 GLU A O 1
ATOM 786 N N . GLU A 1 95 ? -0.307 -9.628 -4.557 1.00 92.00 95 GLU A N 1
ATOM 787 C CA . GLU A 1 95 ? 0.525 -9.059 -3.490 1.00 92.00 95 GLU A CA 1
ATOM 788 C C . GLU A 1 95 ? -0.182 -9.201 -2.134 1.00 92.00 95 GLU A C 1
ATOM 790 O O . GLU A 1 95 ? -0.407 -8.233 -1.393 1.00 92.00 95 GLU A O 1
ATOM 795 N N . TYR A 1 96 ? -0.574 -10.439 -1.817 1.00 93.19 96 TYR A N 1
ATOM 796 C CA . TYR A 1 96 ? -1.464 -10.766 -0.704 1.00 93.19 96 TYR A CA 1
ATOM 797 C C . TYR A 1 96 ? -0.916 -10.300 0.642 1.00 93.19 96 TYR A C 1
ATOM 799 O O . TYR A 1 96 ? -1.665 -9.725 1.425 1.00 93.19 96 TYR A O 1
ATOM 807 N N . MET A 1 97 ? 0.392 -10.429 0.884 1.00 92.38 97 MET A N 1
ATOM 808 C CA . MET A 1 97 ? 1.028 -9.966 2.126 1.00 92.38 97 MET A CA 1
ATOM 809 C C . MET A 1 97 ? 0.822 -8.461 2.365 1.00 92.38 97 MET A C 1
ATOM 811 O O . MET A 1 97 ? 0.467 -8.035 3.468 1.00 92.38 97 MET A O 1
ATOM 815 N N . LYS A 1 98 ? 1.001 -7.636 1.325 1.00 94.25 98 LYS A N 1
ATOM 816 C CA . LYS A 1 98 ? 0.799 -6.181 1.408 1.00 94.25 98 LYS A CA 1
ATOM 817 C C . LYS A 1 98 ? -0.679 -5.848 1.593 1.00 94.25 98 LYS A C 1
ATOM 819 O O . LYS A 1 98 ? -1.020 -5.025 2.443 1.00 94.25 98 LYS A O 1
ATOM 824 N N . ALA A 1 99 ? -1.554 -6.505 0.834 1.00 96.06 99 ALA A N 1
ATOM 825 C CA . ALA A 1 99 ? -2.998 -6.312 0.922 1.00 96.06 99 ALA A CA 1
ATOM 826 C C . ALA A 1 99 ? -3.545 -6.677 2.314 1.00 96.06 99 ALA A C 1
ATOM 828 O O . ALA A 1 99 ? -4.226 -5.867 2.948 1.00 96.06 99 ALA A O 1
ATOM 829 N N . LEU A 1 100 ? -3.191 -7.862 2.820 1.00 95.56 100 LEU A N 1
ATOM 830 C CA . LEU A 1 100 ? -3.584 -8.371 4.134 1.00 95.56 100 LEU A CA 1
ATOM 831 C C . LEU A 1 100 ? -3.111 -7.459 5.259 1.00 95.56 100 LEU A C 1
ATOM 833 O O . LEU A 1 100 ? -3.856 -7.246 6.212 1.00 95.56 100 LEU A O 1
ATOM 837 N N . ASN A 1 101 ? -1.913 -6.880 5.158 1.00 96.00 101 ASN A N 1
ATOM 838 C CA . ASN A 1 101 ? -1.444 -5.915 6.147 1.00 96.00 101 ASN A CA 1
ATOM 839 C C . ASN A 1 101 ? -2.394 -4.705 6.244 1.00 96.00 101 ASN A C 1
ATOM 841 O O . ASN A 1 101 ? -2.861 -4.367 7.333 1.00 96.00 101 ASN A O 1
ATOM 845 N N . ILE A 1 102 ? -2.768 -4.104 5.111 1.00 97.25 102 ILE A N 1
ATOM 846 C CA . ILE A 1 102 ? -3.702 -2.969 5.102 1.00 97.25 102 ILE A CA 1
ATOM 847 C C . ILE A 1 102 ? -5.094 -3.384 5.595 1.00 97.25 102 ILE A C 1
ATOM 849 O O . ILE A 1 102 ? -5.674 -2.689 6.432 1.00 97.25 102 ILE A O 1
ATOM 853 N N . PHE A 1 103 ? -5.628 -4.524 5.143 1.00 97.19 103 PHE A N 1
ATOM 854 C CA . PHE A 1 103 ? -6.925 -5.011 5.621 1.00 97.19 103 PHE A CA 1
ATOM 855 C C . PHE A 1 103 ? -6.919 -5.260 7.136 1.00 97.19 103 PHE A C 1
ATOM 857 O O . PHE A 1 103 ? -7.857 -4.855 7.818 1.00 97.19 103 PHE A O 1
ATOM 864 N N . ASN A 1 104 ? -5.845 -5.830 7.690 1.00 95.88 104 ASN A N 1
ATOM 865 C CA . ASN A 1 104 ? -5.688 -6.026 9.134 1.00 95.88 104 ASN A CA 1
ATOM 866 C C . ASN A 1 104 ? -5.652 -4.704 9.909 1.00 95.88 104 ASN A C 1
ATOM 868 O O . ASN A 1 104 ? -6.201 -4.608 11.005 1.00 95.88 104 ASN A O 1
ATOM 872 N N . GLN A 1 105 ? -5.013 -3.668 9.364 1.00 96.00 105 GLN A N 1
ATOM 873 C CA . GLN A 1 105 ? -5.022 -2.347 9.991 1.00 96.00 105 GLN A CA 1
ATOM 874 C C . GLN A 1 105 ? -6.420 -1.714 9.971 1.00 96.00 105 GLN A C 1
ATOM 876 O O . GLN A 1 105 ? -6.797 -1.046 10.932 1.00 96.00 105 GLN A O 1
ATOM 881 N N . ILE A 1 106 ? -7.197 -1.927 8.905 1.00 95.50 106 ILE A N 1
ATOM 882 C CA . ILE A 1 106 ? -8.583 -1.452 8.801 1.00 95.50 106 ILE A CA 1
ATOM 883 C C . ILE A 1 106 ? -9.494 -2.207 9.779 1.00 95.50 106 ILE A C 1
ATOM 885 O O . ILE A 1 106 ? -10.256 -1.573 10.505 1.00 95.50 106 ILE A O 1
ATOM 889 N N . SER A 1 107 ? -9.394 -3.538 9.854 1.00 95.50 107 SER A N 1
ATOM 890 C CA . SER A 1 107 ? -10.268 -4.365 10.701 1.00 95.50 107 SER A CA 1
ATOM 891 C C . SER A 1 107 ? -10.082 -4.117 12.203 1.00 95.50 107 SER A C 1
ATOM 893 O O . SER A 1 107 ? -11.022 -4.260 12.985 1.00 95.50 107 SER A O 1
ATOM 895 N N . LYS A 1 108 ? -8.883 -3.696 12.619 1.00 94.38 108 LYS A N 1
ATOM 896 C CA . LYS A 1 108 ? -8.569 -3.358 14.016 1.00 94.38 108 LYS A CA 1
ATOM 897 C C . LYS A 1 108 ? -9.052 -1.970 14.445 1.00 94.38 108 LYS A C 1
ATOM 899 O O . LYS A 1 108 ? -8.996 -1.655 15.629 1.00 94.38 108 LYS A O 1
ATOM 904 N N . ARG A 1 109 ? -9.523 -1.124 13.524 1.00 92.25 109 ARG A N 1
ATOM 905 C CA . ARG A 1 109 ? -10.009 0.224 13.852 1.00 92.25 109 ARG A CA 1
ATOM 906 C C . ARG A 1 109 ? -11.457 0.171 14.318 1.00 92.25 109 ARG A C 1
ATOM 908 O O . ARG A 1 109 ? -12.337 -0.231 13.564 1.00 92.25 109 ARG A O 1
ATOM 915 N N . GLU A 1 110 ? -11.704 0.637 15.539 1.00 84.69 110 GLU A N 1
ATOM 916 C CA . GLU A 1 110 ? -13.024 0.581 16.187 1.00 84.69 110 GLU A CA 1
ATOM 917 C C . GLU A 1 110 ? -14.129 1.254 15.363 1.00 84.69 110 GLU A C 1
ATOM 919 O O . GLU A 1 110 ? -15.207 0.690 15.213 1.00 84.69 110 GLU A O 1
ATOM 924 N N . ASN A 1 111 ? -13.825 2.400 14.746 1.00 87.81 111 ASN A N 1
ATOM 925 C CA . ASN A 1 111 ? -14.801 3.224 14.025 1.00 87.81 111 ASN A CA 1
ATOM 926 C C . ASN A 1 111 ? -14.694 3.117 12.492 1.00 87.81 111 ASN A C 1
ATOM 928 O O . ASN A 1 111 ? -15.149 4.015 11.777 1.00 87.81 111 ASN A O 1
ATOM 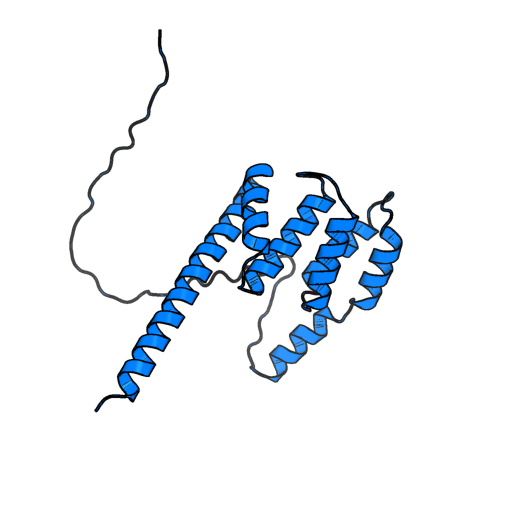932 N N . SER A 1 112 ? -14.053 2.069 11.960 1.00 90.12 112 SER A N 1
ATOM 933 C CA . SER A 1 112 ? -13.933 1.928 10.507 1.00 90.12 112 SER A CA 1
ATOM 934 C C . SER A 1 112 ? -15.232 1.432 9.878 1.00 90.12 112 SER A C 1
ATOM 936 O O . SER A 1 112 ? -15.734 0.358 10.202 1.00 90.12 112 SER A O 1
ATOM 938 N N . LYS A 1 113 ? -15.712 2.162 8.866 1.00 92.25 113 LYS A N 1
ATOM 939 C CA . LYS A 1 113 ? -16.854 1.750 8.026 1.00 92.25 113 LYS A CA 1
ATOM 940 C C . LYS A 1 113 ? -16.549 0.524 7.155 1.00 92.25 113 LYS A C 1
ATOM 942 O O . LYS A 1 113 ? -17.454 -0.037 6.543 1.00 92.25 113 LYS A O 1
ATOM 947 N N . PHE A 1 114 ? -15.276 0.146 7.051 1.00 94.88 114 PHE A N 1
ATOM 948 C CA . PHE A 1 114 ? -14.799 -0.973 6.241 1.00 94.88 114 PHE A CA 1
ATOM 949 C C . PHE A 1 114 ? -14.357 -2.169 7.086 1.00 94.88 114 PHE A C 1
ATOM 951 O O . PHE A 1 114 ? -13.843 -3.124 6.516 1.00 94.88 114 PHE A O 1
ATOM 958 N N . LYS A 1 115 ? -14.561 -2.141 8.410 1.00 94.50 115 LYS A N 1
ATOM 959 C CA . LYS A 1 115 ? -14.102 -3.183 9.337 1.00 94.50 115 LYS A CA 1
ATOM 960 C C . LYS A 1 115 ? -14.525 -4.591 8.910 1.00 94.50 115 LYS A C 1
ATOM 962 O O . LYS A 1 115 ? -13.657 -5.427 8.674 1.00 94.50 115 LYS A O 1
ATOM 967 N N . ASP A 1 116 ? -15.824 -4.822 8.737 1.00 95.38 116 ASP A N 1
ATOM 968 C CA . ASP A 1 116 ? -16.351 -6.150 8.389 1.00 95.38 116 ASP A CA 1
ATOM 969 C C . ASP A 1 116 ? -15.897 -6.583 6.992 1.00 95.38 116 ASP A C 1
ATOM 971 O O . ASP A 1 116 ? -15.379 -7.679 6.810 1.00 95.38 116 ASP A O 1
ATOM 975 N N . LYS A 1 117 ? -15.936 -5.663 6.019 1.00 96.62 117 LYS A N 1
ATOM 976 C CA . LYS A 1 117 ? -15.421 -5.917 4.663 1.00 96.62 117 LYS A CA 1
ATOM 977 C C . LYS A 1 117 ? -13.933 -6.266 4.661 1.00 96.62 117 LYS A C 1
ATOM 979 O O . LYS A 1 117 ? -13.490 -7.049 3.830 1.00 96.62 117 LYS A O 1
ATOM 984 N N . ALA A 1 118 ? -13.140 -5.657 5.538 1.00 95.62 118 ALA A N 1
ATOM 985 C CA . ALA A 1 118 ? -11.727 -5.974 5.669 1.00 95.62 118 ALA A CA 1
ATOM 986 C C . ALA A 1 118 ? -11.523 -7.356 6.299 1.00 95.62 118 ALA A C 1
ATOM 988 O O . ALA A 1 118 ? -10.656 -8.086 5.831 1.00 95.62 118 ALA A O 1
ATOM 989 N N . LEU A 1 119 ? -12.339 -7.744 7.286 1.00 95.69 119 LEU A N 1
ATOM 990 C CA . LEU A 1 119 ? -12.340 -9.100 7.849 1.00 95.69 119 LEU A CA 1
ATOM 991 C C . LEU A 1 119 ? -12.691 -10.157 6.799 1.00 95.69 119 LEU A C 1
ATOM 993 O O . LEU A 1 119 ? -11.965 -11.143 6.681 1.00 95.69 119 LEU A O 1
ATOM 997 N N . ASP A 1 120 ? -13.714 -9.916 5.979 1.00 96.38 120 ASP A N 1
ATOM 998 C CA . ASP A 1 120 ? -14.080 -10.813 4.876 1.00 96.38 120 ASP A CA 1
ATOM 999 C C . ASP A 1 120 ? -12.914 -11.002 3.900 1.00 96.38 120 ASP A C 1
ATOM 1001 O O . ASP A 1 120 ? -12.593 -12.120 3.498 1.00 96.38 120 ASP A O 1
ATOM 1005 N N . MET A 1 121 ? -12.231 -9.908 3.548 1.00 96.25 121 MET A N 1
ATOM 1006 C CA . MET A 1 121 ? -11.069 -9.955 2.658 1.00 96.25 121 MET A CA 1
ATOM 1007 C C . MET A 1 121 ? -9.881 -10.670 3.306 1.00 96.25 121 MET A C 1
ATOM 1009 O O . MET A 1 121 ? -9.197 -11.432 2.629 1.00 96.25 121 MET A O 1
ATOM 1013 N N . ILE A 1 122 ? -9.654 -10.487 4.611 1.00 94.81 122 ILE A N 1
ATOM 1014 C CA . ILE A 1 122 ? -8.635 -11.244 5.348 1.00 94.81 122 ILE A CA 1
ATOM 1015 C C . ILE A 1 122 ? -8.947 -12.733 5.276 1.00 94.81 122 ILE A C 1
ATOM 1017 O O . ILE A 1 122 ? -8.079 -13.501 4.889 1.00 94.81 122 ILE A O 1
ATOM 1021 N N . HIS A 1 123 ? -10.174 -13.152 5.590 1.00 93.50 123 HIS A N 1
ATOM 1022 C CA . HIS A 1 123 ? -10.561 -14.562 5.520 1.00 93.50 123 HIS A CA 1
ATOM 1023 C C . HIS A 1 123 ? -10.435 -15.133 4.107 1.00 93.50 123 HIS A C 1
ATOM 1025 O O . HIS A 1 123 ? -10.010 -16.273 3.955 1.00 93.50 123 HIS A O 1
ATOM 1031 N N . LYS A 1 124 ? -10.753 -14.33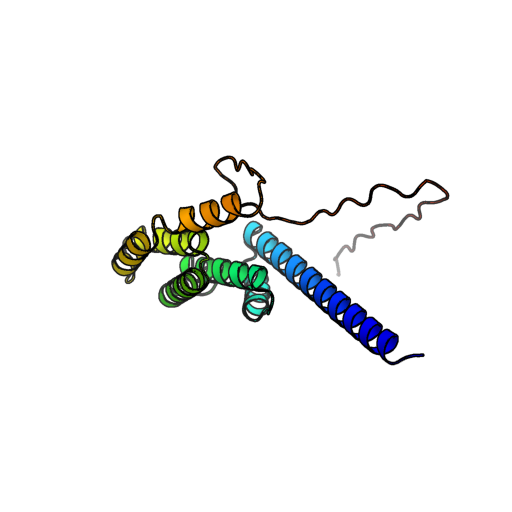3 3.084 1.00 93.44 124 LYS A N 1
ATOM 1032 C CA . LYS A 1 124 ? -10.636 -14.727 1.680 1.00 93.44 124 LYS A CA 1
ATOM 1033 C C . LYS A 1 124 ? -9.190 -14.988 1.251 1.00 93.44 124 LYS A C 1
ATOM 1035 O O . LYS A 1 124 ? -8.963 -15.954 0.536 1.00 93.44 124 LYS A O 1
ATOM 1040 N N . TYR A 1 125 ? -8.246 -14.125 1.628 1.00 91.06 125 TYR A N 1
ATOM 1041 C CA . TYR A 1 125 ? -6.854 -14.208 1.152 1.00 91.06 125 TYR A CA 1
ATOM 1042 C C . TYR A 1 125 ? -5.893 -14.879 2.137 1.00 91.06 125 TYR A C 1
ATOM 1044 O O . TYR A 1 125 ? -4.743 -15.143 1.791 1.00 91.06 125 TYR A O 1
ATOM 1052 N N . LYS A 1 126 ? -6.334 -15.164 3.363 1.00 85.50 126 LYS A N 1
ATOM 1053 C CA . LYS A 1 126 ? -5.542 -15.899 4.352 1.00 85.50 126 LYS A CA 1
ATOM 1054 C C . LYS A 1 126 ? -5.139 -17.261 3.785 1.00 85.50 126 LYS A C 1
ATOM 1056 O O . LYS A 1 126 ? -5.983 -17.991 3.275 1.00 85.50 126 LYS A O 1
ATOM 1061 N N . GLY A 1 127 ? -3.855 -17.600 3.876 1.00 80.44 127 GLY A N 1
ATOM 1062 C CA . GLY A 1 127 ? -3.313 -18.836 3.301 1.00 80.44 127 GLY A CA 1
ATOM 1063 C C . GLY A 1 127 ? -2.978 -18.764 1.806 1.00 80.44 127 GLY A C 1
ATOM 1064 O O . GLY A 1 127 ? -2.124 -19.514 1.360 1.00 80.44 127 GLY A O 1
ATOM 1065 N N . MET A 1 128 ? -3.506 -17.801 1.040 1.00 81.38 128 MET A N 1
ATOM 1066 C CA . MET A 1 128 ? -3.030 -17.567 -0.340 1.00 81.38 128 MET A CA 1
ATOM 1067 C C . MET A 1 128 ? -1.610 -16.983 -0.364 1.00 81.38 128 MET A C 1
ATOM 1069 O O . MET A 1 128 ? -0.926 -17.002 -1.381 1.00 81.38 128 MET A O 1
ATOM 1073 N N . GLU A 1 129 ? -1.138 -16.496 0.783 1.00 66.69 129 GLU A N 1
ATOM 1074 C CA . GLU A 1 129 ? 0.244 -16.080 0.995 1.00 66.69 129 GLU A CA 1
ATOM 1075 C C . GLU A 1 129 ? 1.249 -17.244 0.949 1.00 66.69 129 GLU A C 1
ATOM 1077 O O . GLU A 1 129 ? 2.388 -17.007 0.562 1.00 66.69 129 GLU A O 1
ATOM 1082 N N . SER A 1 130 ? 0.862 -18.488 1.283 1.00 55.62 130 SER A N 1
ATOM 1083 C CA . SER A 1 130 ? 1.772 -19.650 1.257 1.00 55.62 130 SER A CA 1
ATOM 1084 C C . SER A 1 130 ? 1.903 -20.305 -0.117 1.00 55.62 130 SER A C 1
ATOM 1086 O O . SER A 1 130 ? 2.972 -20.823 -0.444 1.00 55.62 130 SER A O 1
ATOM 1088 N N . ASP A 1 131 ? 0.858 -20.243 -0.944 1.00 52.25 131 ASP A N 1
ATOM 1089 C CA . ASP A 1 131 ? 0.845 -20.871 -2.274 1.00 52.25 131 ASP A CA 1
ATOM 1090 C C . ASP A 1 131 ? 1.795 -20.166 -3.259 1.00 52.25 131 ASP A C 1
ATOM 1092 O O . ASP A 1 131 ? 2.332 -20.787 -4.180 1.00 52.25 131 ASP A O 1
ATOM 1096 N N . VAL A 1 132 ? 2.085 -18.882 -3.023 1.00 52.25 132 VAL A N 1
ATOM 1097 C CA . VAL A 1 132 ? 3.102 -18.129 -3.775 1.00 52.25 132 VAL A CA 1
ATOM 1098 C C . VAL A 1 132 ? 4.515 -18.655 -3.475 1.00 52.25 132 VAL A C 1
ATOM 1100 O O . VAL A 1 132 ? 5.341 -18.727 -4.381 1.0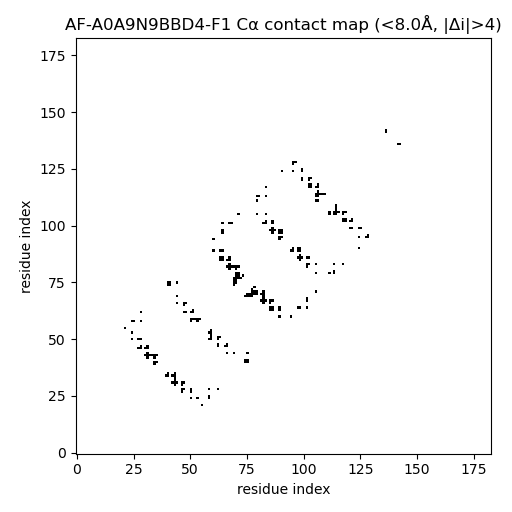0 52.25 132 VAL A O 1
ATOM 1103 N N . PHE A 1 133 ? 4.800 -19.092 -2.242 1.00 42.84 133 PHE A N 1
ATOM 1104 C CA . PHE A 1 133 ? 6.113 -19.647 -1.877 1.00 42.84 133 PHE A CA 1
ATOM 1105 C C . PHE A 1 133 ? 6.296 -21.094 -2.354 1.00 42.84 133 PHE A C 1
ATOM 1107 O O . PHE A 1 133 ? 7.365 -21.438 -2.861 1.00 42.84 133 PHE A O 1
ATOM 1114 N N . GLN A 1 134 ? 5.256 -21.931 -2.278 1.00 41.19 134 GLN A N 1
ATOM 1115 C CA . GLN A 1 134 ? 5.347 -23.338 -2.700 1.00 41.19 134 GLN A CA 1
ATOM 1116 C C . GLN A 1 134 ? 5.530 -23.508 -4.218 1.00 41.19 134 GLN A C 1
ATOM 1118 O O . GLN A 1 134 ? 6.171 -24.465 -4.657 1.00 41.19 134 GLN A O 1
ATOM 1123 N N . ASN A 1 135 ? 5.031 -22.569 -5.028 1.00 40.56 135 ASN A N 1
ATOM 1124 C CA . ASN A 1 135 ? 5.232 -22.581 -6.482 1.00 40.56 135 ASN A CA 1
ATOM 1125 C C . ASN A 1 135 ? 6.628 -22.100 -6.924 1.00 40.56 135 ASN A C 1
ATOM 1127 O O . ASN A 1 135 ? 7.044 -22.385 -8.050 1.00 40.56 135 ASN A O 1
ATOM 1131 N N . ILE A 1 136 ? 7.370 -21.408 -6.053 1.00 44.44 136 ILE A N 1
ATOM 1132 C CA . ILE A 1 136 ? 8.758 -21.001 -6.315 1.00 44.44 136 ILE A CA 1
ATOM 1133 C C . ILE A 1 136 ? 9.721 -22.147 -5.971 1.00 44.44 136 ILE A C 1
ATOM 1135 O O . ILE A 1 136 ? 10.627 -22.438 -6.756 1.00 44.44 136 ILE A O 1
ATOM 1139 N N . GLU A 1 137 ? 9.495 -22.854 -4.858 1.00 36.34 137 GLU A N 1
ATOM 11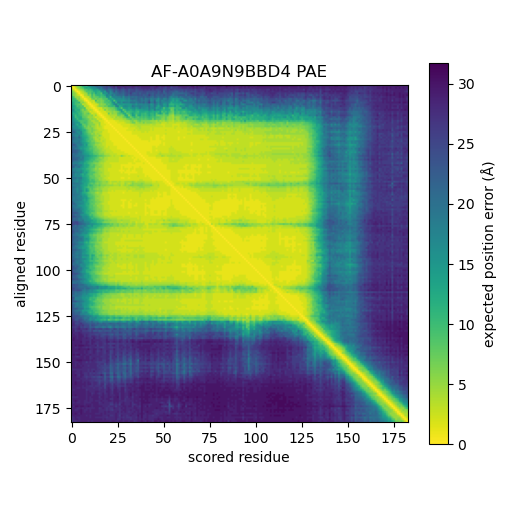40 C CA . GLU A 1 137 ? 10.363 -23.962 -4.426 1.00 36.34 137 GLU A CA 1
ATOM 1141 C C . GLU A 1 137 ? 10.350 -25.160 -5.388 1.00 36.34 137 GLU A C 1
ATOM 1143 O O . GLU A 1 137 ? 11.394 -25.773 -5.610 1.00 36.34 137 GLU A O 1
ATOM 1148 N N . HIS A 1 138 ? 9.216 -25.466 -6.026 1.00 37.31 138 HIS A N 1
ATOM 1149 C CA . HIS A 1 138 ? 9.133 -26.606 -6.947 1.00 37.31 138 HIS A CA 1
ATOM 1150 C C . HIS A 1 138 ? 9.791 -26.370 -8.317 1.00 37.31 138 HIS A C 1
ATOM 1152 O O . HIS A 1 138 ? 10.054 -27.344 -9.020 1.00 37.31 138 HIS A O 1
ATOM 1158 N N . ASN A 1 139 ? 10.089 -25.122 -8.704 1.00 41.50 139 ASN A N 1
ATOM 1159 C CA . ASN A 1 139 ? 10.648 -24.818 -10.029 1.00 41.50 139 ASN A CA 1
ATOM 1160 C C . ASN A 1 139 ? 12.114 -24.374 -10.033 1.00 41.50 139 ASN A C 1
ATOM 1162 O O . ASN A 1 139 ? 12.735 -24.449 -11.086 1.00 41.50 139 ASN A O 1
ATOM 1166 N N . ASN A 1 140 ? 12.697 -23.945 -8.911 1.00 42.66 140 ASN A N 1
ATOM 1167 C CA . ASN A 1 140 ? 14.104 -23.532 -8.860 1.00 42.66 140 ASN A CA 1
ATOM 1168 C C . ASN A 1 140 ? 14.673 -23.751 -7.457 1.00 42.66 140 ASN A C 1
ATOM 1170 O O . ASN A 1 140 ? 14.601 -22.834 -6.650 1.00 42.66 140 ASN A O 1
ATOM 1174 N N . GLY A 1 141 ? 15.237 -24.934 -7.177 1.00 35.88 141 GLY A N 1
ATOM 1175 C CA . GLY A 1 141 ? 15.746 -25.380 -5.867 1.00 35.88 141 GLY A CA 1
ATOM 1176 C C . GLY A 1 141 ? 16.709 -24.431 -5.132 1.00 35.88 141 GLY A C 1
ATOM 1177 O O . GLY A 1 141 ? 17.893 -24.721 -4.982 1.00 35.88 141 GLY A O 1
ATOM 1178 N N . ILE A 1 142 ? 16.188 -23.318 -4.627 1.00 37.03 142 ILE A N 1
ATOM 1179 C CA . ILE A 1 142 ? 16.865 -22.314 -3.819 1.00 37.03 142 ILE A CA 1
ATOM 1180 C C . ILE A 1 142 ? 16.005 -22.130 -2.572 1.00 37.03 142 ILE A C 1
ATOM 1182 O O . ILE A 1 142 ? 15.009 -21.412 -2.569 1.00 37.03 142 ILE A O 1
ATOM 1186 N N . SER A 1 143 ? 16.407 -22.812 -1.505 1.00 31.81 143 SER A N 1
ATOM 1187 C CA . SER A 1 143 ? 15.903 -22.577 -0.155 1.00 31.81 143 SER A CA 1
ATOM 1188 C C . SER A 1 143 ? 16.324 -21.173 0.292 1.00 31.81 143 SER A C 1
ATOM 1190 O O . SER A 1 143 ? 17.519 -20.889 0.398 1.00 31.81 143 SER A O 1
ATOM 1192 N N . VAL A 1 144 ? 15.356 -20.289 0.553 1.00 36.81 144 VAL A N 1
ATOM 1193 C CA . VAL A 1 144 ? 15.604 -18.980 1.176 1.00 36.81 144 VAL A CA 1
ATOM 1194 C C . VAL A 1 144 ? 14.926 -18.953 2.539 1.00 36.81 144 VAL A C 1
ATOM 1196 O O . VAL A 1 144 ? 13.713 -18.811 2.661 1.00 36.81 144 VAL A O 1
ATOM 1199 N N . PHE A 1 145 ? 15.738 -19.084 3.583 1.00 30.17 145 PHE A N 1
ATOM 1200 C CA . PHE A 1 145 ? 15.329 -18.896 4.970 1.00 30.17 145 PHE A CA 1
ATOM 1201 C C . PHE A 1 145 ? 15.142 -17.394 5.248 1.00 30.17 145 PHE A C 1
ATOM 1203 O O . PHE A 1 145 ? 16.094 -16.624 5.121 1.00 30.17 145 PHE A O 1
ATOM 1210 N N . ILE A 1 146 ? 13.936 -16.968 5.637 1.00 37.16 146 ILE A N 1
ATOM 1211 C CA . ILE A 1 146 ? 13.651 -15.587 6.068 1.00 37.16 146 ILE A CA 1
ATOM 1212 C C . ILE A 1 146 ? 13.351 -15.607 7.576 1.00 37.16 146 ILE A C 1
ATOM 1214 O O . ILE A 1 146 ? 12.351 -16.204 7.981 1.00 37.16 146 ILE A O 1
ATOM 1218 N N . PRO A 1 147 ? 14.169 -14.973 8.439 1.00 29.08 147 PRO A N 1
ATOM 1219 C CA . PRO A 1 147 ? 13.842 -14.848 9.853 1.00 29.08 147 PRO A CA 1
ATOM 1220 C C . PRO A 1 147 ? 12.687 -13.854 10.053 1.00 29.08 147 PRO A C 1
ATOM 1222 O O . PRO A 1 147 ? 12.574 -12.843 9.358 1.00 29.08 147 PRO A O 1
ATOM 1225 N N . GLN A 1 148 ? 11.820 -14.153 11.022 1.00 31.38 148 GLN A N 1
ATOM 1226 C CA . GLN A 1 148 ? 10.642 -13.351 11.353 1.00 31.38 148 GLN A CA 1
ATOM 1227 C C . GLN A 1 148 ? 11.020 -11.897 11.687 1.00 31.38 148 GLN A C 1
ATOM 1229 O O . GLN A 1 148 ? 11.844 -11.652 12.565 1.00 31.38 148 GLN A O 1
ATOM 1234 N N . GLY A 1 149 ? 10.383 -10.935 11.008 1.00 34.12 149 GLY A N 1
ATOM 1235 C CA . GLY A 1 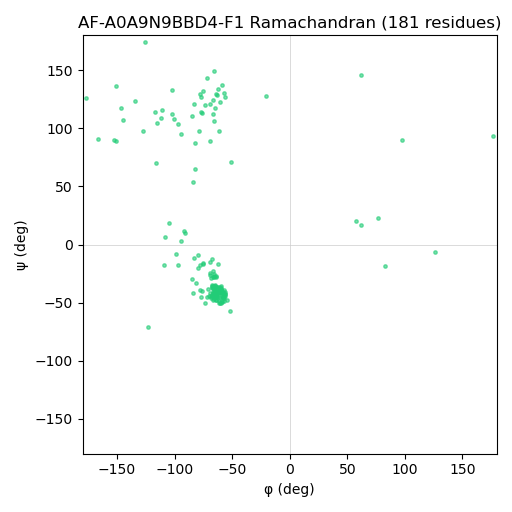149 ? 10.426 -9.512 11.377 1.00 34.12 149 GLY A CA 1
ATOM 1236 C C . GLY A 1 149 ? 10.856 -8.526 10.288 1.00 34.12 149 GLY A C 1
ATOM 1237 O O . GLY A 1 149 ? 10.742 -7.324 10.509 1.00 34.12 149 GLY A O 1
ATOM 1238 N N . TYR A 1 150 ? 11.289 -8.983 9.111 1.00 34.62 150 TYR A N 1
ATOM 1239 C CA . TYR A 1 150 ? 11.667 -8.094 8.007 1.00 34.62 150 TYR A CA 1
ATOM 1240 C C . TYR A 1 150 ? 11.066 -8.570 6.684 1.00 34.62 150 TYR A C 1
ATOM 1242 O O . TYR A 1 150 ? 11.315 -9.688 6.243 1.00 34.62 150 TYR A O 1
ATOM 1250 N N . SER A 1 151 ? 10.296 -7.705 6.020 1.00 36.62 151 SER A N 1
ATOM 1251 C CA . SER A 1 151 ? 10.057 -7.843 4.581 1.00 36.62 151 SER A CA 1
ATOM 1252 C C . SER A 1 151 ? 11.393 -7.603 3.864 1.00 36.62 151 SER A C 1
ATOM 1254 O O . SER A 1 151 ? 11.987 -6.542 4.084 1.00 36.62 151 SER A O 1
ATOM 1256 N N . PRO A 1 152 ? 11.898 -8.529 3.030 1.00 37.91 152 PRO A N 1
ATOM 1257 C CA . PRO A 1 152 ? 13.136 -8.299 2.301 1.00 37.91 152 PRO A CA 1
ATOM 1258 C C . PRO A 1 152 ? 12.927 -7.178 1.279 1.00 37.91 152 PRO A C 1
ATOM 1260 O O . PRO A 1 152 ? 12.200 -7.334 0.300 1.00 37.91 152 PRO A O 1
ATOM 1263 N N . ILE A 1 153 ? 13.583 -6.039 1.495 1.00 39.69 153 ILE A N 1
ATOM 1264 C CA . ILE A 1 153 ? 13.897 -5.116 0.408 1.00 39.69 153 ILE A CA 1
ATOM 1265 C C . ILE A 1 153 ? 15.114 -5.732 -0.286 1.00 39.69 153 ILE A C 1
ATOM 1267 O O . ILE A 1 153 ? 16.236 -5.590 0.194 1.00 39.69 153 ILE A O 1
ATOM 1271 N N . LEU A 1 154 ? 14.898 -6.455 -1.387 1.00 33.62 154 LEU A N 1
ATOM 127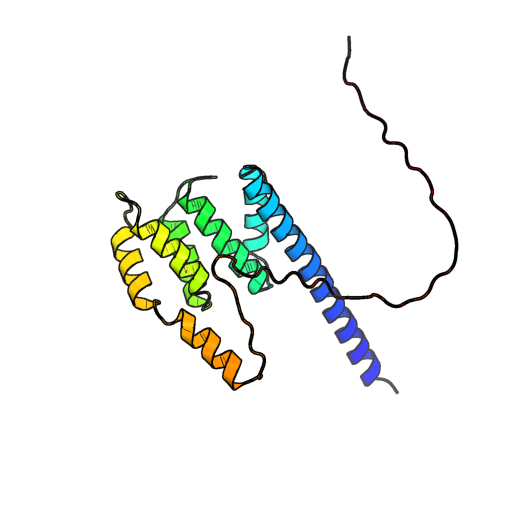2 C CA . LEU A 1 154 ? 15.981 -6.827 -2.298 1.00 33.62 154 LEU A CA 1
ATOM 1273 C C . LEU A 1 154 ? 16.466 -5.552 -3.000 1.00 33.62 154 LEU A C 1
ATOM 1275 O O . LEU A 1 154 ? 15.958 -5.162 -4.048 1.00 33.62 154 LEU A O 1
ATOM 1279 N N . ILE A 1 155 ? 17.438 -4.874 -2.393 1.00 32.34 155 ILE A N 1
ATOM 1280 C CA . ILE A 1 155 ? 18.334 -3.977 -3.120 1.00 32.34 155 ILE A CA 1
ATOM 1281 C C . ILE A 1 155 ? 19.439 -4.883 -3.662 1.00 32.34 155 ILE A C 1
ATOM 1283 O O . ILE A 1 155 ? 20.218 -5.430 -2.885 1.00 32.34 155 ILE A O 1
ATOM 1287 N N . HIS A 1 156 ? 19.482 -5.080 -4.980 1.00 31.36 156 HIS A N 1
ATOM 1288 C CA . HIS A 1 156 ? 20.651 -5.660 -5.637 1.00 31.36 156 HIS A CA 1
ATOM 1289 C C . HIS A 1 156 ? 21.853 -4.730 -5.393 1.00 31.36 156 HIS A C 1
ATOM 1291 O O . HIS A 1 156 ? 22.026 -3.729 -6.087 1.00 31.36 156 HIS A O 1
ATOM 1297 N N . GLU A 1 157 ? 22.682 -5.039 -4.397 1.00 33.78 157 GLU A N 1
ATOM 1298 C CA . GLU A 1 157 ? 24.088 -4.642 -4.411 1.00 33.78 157 GLU A CA 1
ATOM 1299 C C . GLU A 1 157 ? 24.834 -5.677 -5.249 1.00 33.78 157 GLU A C 1
ATOM 1301 O O . GLU A 1 157 ? 25.323 -6.686 -4.739 1.00 33.78 157 GLU A O 1
ATOM 1306 N N . ASP A 1 158 ? 24.881 -5.452 -6.562 1.00 34.09 158 ASP A N 1
ATOM 1307 C CA . ASP A 1 158 ? 25.702 -6.290 -7.422 1.00 34.09 158 ASP A CA 1
ATOM 1308 C C . ASP A 1 158 ? 27.184 -6.034 -7.146 1.00 34.09 158 ASP A C 1
ATOM 1310 O O . ASP A 1 158 ? 27.727 -4.929 -7.258 1.00 34.09 158 ASP A O 1
ATOM 1314 N N . ALA A 1 159 ? 27.831 -7.125 -6.758 1.00 39.69 159 ALA A N 1
ATOM 1315 C CA . ALA A 1 159 ? 29.240 -7.234 -6.495 1.00 39.69 159 ALA A CA 1
ATOM 1316 C C . ALA A 1 159 ? 30.052 -7.038 -7.782 1.00 39.69 159 ALA A C 1
ATOM 1318 O O . ALA A 1 159 ? 30.218 -7.955 -8.580 1.00 39.69 159 ALA A O 1
ATOM 1319 N N . THR A 1 160 ? 30.703 -5.884 -7.918 1.00 36.50 160 THR A N 1
ATOM 1320 C CA . THR A 1 160 ? 31.886 -5.748 -8.781 1.00 36.50 160 THR A CA 1
ATOM 1321 C C . THR A 1 160 ? 33.114 -5.391 -7.952 1.00 36.50 160 THR A C 1
ATOM 1323 O O . THR A 1 160 ? 33.669 -4.298 -8.040 1.00 36.50 160 THR A O 1
ATOM 1326 N N . LYS A 1 161 ? 33.592 -6.357 -7.157 1.00 38.31 161 LYS A N 1
ATOM 1327 C CA . LYS A 1 161 ? 35.006 -6.434 -6.763 1.00 38.31 161 LYS A CA 1
ATOM 1328 C C . LYS A 1 161 ? 35.722 -7.363 -7.739 1.00 38.31 161 LYS A C 1
ATOM 1330 O O . LYS A 1 161 ? 35.737 -8.572 -7.538 1.00 38.31 161 LYS A O 1
ATOM 1335 N N . LYS A 1 162 ? 36.331 -6.778 -8.772 1.00 36.50 162 LYS A N 1
ATOM 1336 C CA . LYS A 1 162 ? 37.627 -7.176 -9.353 1.00 36.50 162 LYS A CA 1
ATOM 1337 C C . LYS A 1 162 ? 37.914 -6.298 -10.568 1.00 36.50 162 LYS A C 1
ATOM 1339 O O . LYS A 1 162 ? 37.548 -6.641 -11.680 1.00 36.50 162 LYS A O 1
ATOM 1344 N N . LEU A 1 163 ? 38.640 -5.207 -10.354 1.00 33.62 163 LEU A N 1
ATOM 1345 C CA . LEU A 1 163 ? 39.693 -4.782 -11.272 1.00 33.62 163 LEU A CA 1
ATOM 1346 C C . LEU A 1 163 ? 40.749 -4.028 -10.467 1.00 33.62 163 LEU A C 1
ATOM 1348 O O . LEU A 1 163 ? 40.464 -3.328 -9.499 1.00 33.62 163 LEU A O 1
ATOM 1352 N N . LYS A 1 164 ? 41.988 -4.362 -10.798 1.00 32.28 164 LYS A N 1
ATOM 1353 C CA . LYS A 1 164 ? 43.203 -4.159 -10.026 1.00 32.28 164 LYS A CA 1
ATOM 1354 C C . LYS A 1 164 ? 43.539 -2.673 -9.859 1.00 32.28 164 LYS A C 1
ATOM 1356 O O . LYS A 1 164 ? 43.290 -1.857 -10.735 1.00 32.28 164 LYS A O 1
ATOM 1361 N N . THR A 1 165 ? 44.176 -2.397 -8.727 1.00 36.62 165 THR A N 1
ATOM 1362 C CA . THR A 1 165 ? 45.129 -1.311 -8.467 1.00 36.62 165 THR A CA 1
ATOM 1363 C C . THR A 1 165 ? 45.794 -0.720 -9.716 1.00 36.62 165 THR A C 1
ATOM 1365 O O . THR A 1 165 ? 46.447 -1.472 -10.438 1.00 36.62 165 THR A O 1
ATOM 1368 N N . GLN A 1 166 ? 45.733 0.609 -9.870 1.00 29.59 166 GLN A N 1
ATOM 1369 C CA . GLN A 1 166 ? 46.886 1.512 -10.060 1.00 29.59 166 GLN A CA 1
ATOM 1370 C C . GLN A 1 166 ? 46.427 2.993 -10.132 1.00 29.59 166 GLN A C 1
ATOM 1372 O O . GLN A 1 166 ? 45.593 3.333 -10.958 1.00 29.59 166 GLN A O 1
ATOM 1377 N N . GLY A 1 167 ? 47.008 3.862 -9.283 1.00 28.05 167 GLY A N 1
ATOM 1378 C CA . GLY A 1 167 ? 47.334 5.260 -9.638 1.00 28.05 167 GLY A CA 1
ATOM 1379 C C . GLY A 1 167 ? 46.399 6.439 -9.265 1.00 28.05 167 GLY A C 1
ATOM 1380 O O . GLY A 1 167 ? 45.629 6.847 -10.114 1.00 28.05 167 GLY A O 1
ATOM 1381 N N . ILE A 1 168 ? 46.597 7.050 -8.071 1.00 29.95 168 ILE A N 1
ATOM 1382 C CA . ILE A 1 168 ? 46.849 8.513 -7.804 1.00 29.95 168 ILE A CA 1
ATOM 1383 C C . ILE A 1 168 ? 45.761 9.583 -8.188 1.00 29.95 168 ILE A C 1
ATOM 1385 O O . ILE A 1 168 ? 45.219 9.512 -9.279 1.00 29.95 168 ILE A O 1
ATOM 1389 N N . PRO A 1 169 ? 45.553 10.716 -7.452 1.00 39.81 169 PRO A N 1
ATOM 1390 C CA . PRO A 1 169 ? 45.435 10.986 -6.010 1.00 39.81 169 PRO A CA 1
ATOM 1391 C C . PRO A 1 169 ? 44.127 11.749 -5.627 1.00 39.81 169 PRO A C 1
ATOM 1393 O O . PRO A 1 169 ? 43.359 12.228 -6.456 1.00 39.81 169 PRO A O 1
ATOM 1396 N N . ARG A 1 170 ? 43.905 11.916 -4.316 1.00 37.03 170 ARG A N 1
ATOM 1397 C CA . ARG A 1 170 ? 42.829 12.718 -3.699 1.00 37.03 170 ARG A CA 1
ATOM 1398 C C . ARG A 1 170 ? 42.933 14.214 -4.040 1.00 37.03 170 ARG A C 1
ATOM 1400 O O . ARG A 1 170 ? 43.947 14.829 -3.715 1.00 37.03 170 ARG A O 1
ATOM 1407 N N . SER A 1 171 ? 41.850 14.822 -4.529 1.00 33.94 171 SER A N 1
ATOM 1408 C CA . SER A 1 171 ? 41.619 16.269 -4.432 1.00 33.94 171 SER A CA 1
ATOM 1409 C C . SER A 1 171 ? 40.617 16.574 -3.313 1.00 33.94 171 SER A C 1
ATOM 1411 O O . SER A 1 171 ? 39.599 15.906 -3.139 1.00 33.94 171 SER A O 1
ATOM 1413 N N . LYS A 1 172 ? 40.977 17.557 -2.487 1.00 34.78 172 LYS A N 1
ATOM 1414 C CA . LYS A 1 172 ? 40.178 18.110 -1.392 1.00 34.78 172 LYS A CA 1
ATOM 1415 C C . LYS A 1 172 ? 39.091 19.008 -1.994 1.00 34.78 172 LYS A C 1
ATOM 1417 O O . LYS A 1 172 ? 39.435 19.883 -2.782 1.00 34.78 172 LYS A O 1
ATOM 1422 N N . SER A 1 173 ? 37.830 18.869 -1.582 1.00 30.56 173 SER A N 1
ATOM 1423 C CA . SER A 1 173 ? 36.841 19.946 -1.727 1.00 30.56 173 SER A CA 1
ATOM 1424 C C . SER A 1 173 ? 36.375 20.385 -0.345 1.00 30.56 173 SER A C 1
ATOM 1426 O O . SER A 1 173 ? 35.775 19.620 0.409 1.00 30.56 173 SER A O 1
ATOM 1428 N N . THR A 1 174 ? 36.723 21.617 -0.013 1.00 29.72 174 THR A N 1
ATOM 1429 C CA . THR A 1 174 ? 36.362 22.346 1.196 1.00 29.72 174 THR A CA 1
ATOM 1430 C C . THR A 1 174 ? 34.857 22.584 1.269 1.00 29.72 174 THR A C 1
ATOM 1432 O O . THR A 1 174 ? 34.253 23.090 0.328 1.00 29.72 174 THR A O 1
ATOM 1435 N N . CYS A 1 175 ? 34.279 22.228 2.413 1.00 25.11 175 CYS A N 1
ATOM 1436 C CA . CYS A 1 175 ? 32.940 22.600 2.839 1.00 25.11 175 CYS A CA 1
ATOM 1437 C C . CYS A 1 175 ? 32.998 24.054 3.333 1.00 25.11 175 CYS A C 1
ATOM 1439 O O . CYS A 1 175 ? 33.690 24.330 4.311 1.00 25.11 175 CYS A O 1
ATOM 1441 N N . SER A 1 176 ? 32.333 24.981 2.646 1.00 30.00 176 SER A N 1
ATOM 1442 C CA . SER A 1 176 ? 32.129 26.352 3.122 1.00 30.00 176 SER A CA 1
ATOM 1443 C C . SER A 1 176 ? 30.707 26.487 3.655 1.00 30.00 176 SER A C 1
ATOM 1445 O O . SER A 1 176 ? 29.741 26.399 2.896 1.00 30.00 176 SER A O 1
ATOM 1447 N N . SER A 1 177 ? 30.609 26.674 4.968 1.00 32.69 177 SER A N 1
ATOM 1448 C CA . SER A 1 177 ? 29.413 27.109 5.683 1.00 32.69 177 SER A CA 1
ATOM 1449 C C . SER A 1 177 ? 29.009 28.508 5.212 1.00 32.69 177 SER A C 1
ATOM 1451 O O . SER A 1 177 ? 29.860 29.389 5.104 1.00 32.69 177 SER A O 1
ATOM 1453 N N . ILE A 1 178 ? 27.723 28.705 4.928 1.00 35.66 178 ILE A N 1
ATOM 1454 C CA . ILE A 1 178 ? 27.125 30.025 4.716 1.00 35.66 178 ILE A CA 1
ATOM 1455 C C . ILE A 1 178 ? 26.414 30.384 6.019 1.00 35.66 178 ILE A C 1
ATOM 1457 O O . ILE A 1 178 ? 25.392 29.783 6.347 1.00 35.66 178 ILE A O 1
ATOM 1461 N N . ASP A 1 179 ? 26.994 31.333 6.752 1.00 32.44 179 ASP A N 1
ATOM 1462 C CA . ASP A 1 179 ? 26.335 32.054 7.837 1.00 32.44 179 ASP A CA 1
ATOM 1463 C C . ASP A 1 179 ? 25.418 33.129 7.242 1.00 32.44 179 ASP A C 1
ATOM 1465 O O . ASP A 1 179 ? 25.820 33.925 6.391 1.00 32.44 179 ASP A O 1
ATOM 1469 N N . LEU A 1 180 ? 24.167 33.138 7.698 1.00 34.62 180 LEU A N 1
ATOM 1470 C CA . LEU A 1 180 ? 23.188 34.189 7.450 1.00 34.62 180 LEU A CA 1
ATOM 1471 C C . LEU A 1 180 ? 23.177 35.129 8.659 1.00 34.62 180 LEU A C 1
ATOM 1473 O O . LEU A 1 180 ? 22.568 34.822 9.681 1.00 34.62 180 LEU A O 1
ATOM 1477 N N . SER A 1 181 ? 23.794 36.299 8.518 1.00 33.12 181 SER A N 1
ATOM 1478 C CA . SER A 1 181 ? 23.474 37.467 9.341 1.00 33.12 181 SER A CA 1
ATOM 1479 C C . SER A 1 181 ? 23.617 38.732 8.499 1.00 33.12 181 SER A C 1
ATOM 1481 O O . SER A 1 181 ? 24.730 39.147 8.182 1.00 33.12 181 SER A O 1
ATOM 1483 N N . SER A 1 182 ? 22.486 39.337 8.137 1.00 40.12 182 SER A N 1
ATOM 1484 C CA . SER A 1 182 ? 22.425 40.708 7.633 1.00 40.12 182 SER A CA 1
ATOM 1485 C C . SER A 1 182 ? 21.716 41.577 8.667 1.00 40.12 182 SER A C 1
ATOM 1487 O O . SER A 1 182 ? 20.505 41.462 8.860 1.00 40.12 182 SER A O 1
ATOM 1489 N N . HIS A 1 183 ? 22.497 42.436 9.315 1.00 35.03 183 HIS A N 1
ATOM 1490 C CA . HIS A 1 183 ? 22.237 43.871 9.303 1.00 35.03 183 HIS A CA 1
ATOM 1491 C C . HIS A 1 183 ? 23.255 44.508 8.362 1.00 35.03 183 HIS A C 1
ATOM 1493 O O . HIS A 1 183 ? 24.411 44.028 8.369 1.00 35.03 183 HIS A O 1
#

pLDDT: mean 72.97, std 26.31, range [25.11, 98.0]

Organism: NCBI:txid60492

Secondary structure (DSSP, 8-state):
--SHHHHHHHHHHHHHHHHHHHHHHHHHHHHHHHHHHTT-HHHHHHHHHHHTT-S-HHHHHHHHHHHHHHHHHTSSS--HHHHHHHHHHHHHTT-HHHHHHHHHHHHT-TT-TTHHHHHHHHHHHTTHHHHHHHHHHTTS-------TT--------------------PPP-----------

Mean predicted aligned error: 14.92 Å

Nearest PDB structures (foldseek):
  6frk-assembly1_r  TM=3.521E-01  e=6.407E-01  Canis lupus familiaris
  3q15-assembly1_A-2  TM=5.737E-01  e=7.280E+00  Bacillus subtilis
  4lac-assembly1_A  TM=3.648E-01  e=2.458E+00  Homo sapiens

Sequence (183 aa):
MSKKEGRKIVKDLDERFKEQEFKIESNNLSKALTYKRKEKHQEAWEIIQNLLTCKQPIIQSQAEYLAAEYYLNGYVKKDENKAFGFAKKLADKEEYMKALNIFNQISKRENSKFKDKALDMIHKYKGMESDVFQNIEHNNGISVFIPQGYSPILIHEDATKKLKTQGIPRSKSTCSSIDLSSH